Protein AF-A0A525DAR2-F1 (afdb_monomer_lite)

Secondary structure (DSSP, 8-state):
----TT--GGGGHHHHHHHTT-SSHHHHHHHHHHHHHHHHHHHHH-HHHHHHHHHHHHHHTSGGGSS--TTHHHHHHHHHHT-HHHHHHHHHHHHHTT-TTTT----HHHHHHHHHHHHHHHHH--SSHHHHHHHHGGGGG-SSHHHHHHHHHHHHHHTTS-TTS------HHHHT---EEEEE-SSSEEEEEHHHHTS-HHHHTTTT-----

pLDDT: mean 86.05, std 15.31, range [30.2, 98.12]

Structure (mmCIF, N/CA/C/O backbone):
data_AF-A0A525DAR2-F1
#
_entry.id   AF-A0A525DAR2-F1
#
loop_
_atom_site.group_PDB
_atom_site.id
_atom_site.type_symbol
_atom_site.label_atom_id
_atom_site.label_alt_id
_atom_site.label_comp_id
_atom_site.label_asym_id
_atom_site.label_entity_id
_atom_site.label_seq_id
_atom_site.pdbx_PDB_ins_code
_atom_site.Cartn_x
_atom_site.Cartn_y
_atom_site.Cartn_z
_atom_site.occupancy
_atom_site.B_iso_or_equiv
_atom_site.auth_seq_id
_atom_site.auth_comp_id
_atom_site.auth_asym_id
_atom_site.auth_atom_id
_atom_site.pdbx_PDB_model_num
ATOM 1 N N . MET A 1 1 ? -13.462 -22.470 17.936 1.00 33.78 1 MET A N 1
ATOM 2 C CA . MET A 1 1 ? -13.660 -21.067 17.512 1.00 33.78 1 MET A CA 1
ATOM 3 C C . MET A 1 1 ? -13.559 -20.186 18.747 1.00 33.78 1 MET A C 1
ATOM 5 O O . MET A 1 1 ? -14.460 -20.224 19.573 1.00 33.78 1 MET A O 1
ATOM 9 N N . GLY A 1 2 ? -12.428 -19.502 18.944 1.00 39.06 2 GLY A N 1
ATOM 10 C CA . GLY A 1 2 ? -12.236 -18.595 20.079 1.00 39.06 2 GLY A CA 1
ATOM 11 C C . GLY A 1 2 ? -12.972 -17.285 19.818 1.00 39.06 2 GLY A C 1
ATOM 12 O O . GLY A 1 2 ? -12.643 -16.578 18.872 1.00 39.06 2 GLY A O 1
ATOM 13 N N . SER A 1 3 ? -14.002 -17.004 20.610 1.00 40.31 3 SER A N 1
ATOM 14 C CA . SER A 1 3 ? -14.768 -15.763 20.522 1.00 40.31 3 SER A CA 1
ATOM 15 C C . SER A 1 3 ? -13.911 -14.587 21.003 1.00 40.31 3 SER A C 1
ATOM 17 O O . SER A 1 3 ? -13.446 -14.596 22.139 1.00 40.31 3 SER A O 1
ATOM 19 N N . LEU A 1 4 ? -13.728 -13.570 20.155 1.00 51.56 4 LEU A N 1
ATOM 20 C CA . LEU A 1 4 ? -13.121 -12.270 20.495 1.00 51.56 4 LEU A CA 1
ATOM 21 C C . LEU A 1 4 ? -14.079 -11.360 21.298 1.00 51.56 4 LEU A C 1
ATOM 23 O O . LEU A 1 4 ? -13.829 -10.165 21.450 1.00 51.56 4 LEU A O 1
ATOM 27 N N . ALA A 1 5 ? -15.195 -11.896 21.802 1.00 44.88 5 ALA A N 1
ATOM 28 C CA . ALA A 1 5 ? -16.150 -11.143 22.602 1.00 44.88 5 ALA A CA 1
ATOM 29 C C . ALA A 1 5 ? -15.553 -10.814 23.981 1.00 44.88 5 ALA A C 1
ATOM 31 O O . ALA A 1 5 ? -15.524 -11.662 24.870 1.00 44.88 5 ALA A O 1
ATOM 32 N N . GLY A 1 6 ? -15.077 -9.576 24.150 1.00 50.12 6 GLY A N 1
ATOM 33 C CA . GLY A 1 6 ? -14.682 -9.024 25.453 1.00 50.12 6 GLY A CA 1
ATOM 34 C C . GLY A 1 6 ? -13.380 -8.221 25.480 1.00 50.12 6 GLY A C 1
ATOM 35 O O . GLY A 1 6 ? -13.053 -7.658 26.519 1.00 50.12 6 GLY A O 1
ATOM 36 N N . ILE A 1 7 ? -12.637 -8.144 24.373 1.00 55.12 7 ILE A N 1
ATOM 37 C CA . ILE A 1 7 ? -11.409 -7.343 24.302 1.00 55.12 7 ILE A CA 1
ATOM 38 C C . ILE A 1 7 ? -11.753 -5.951 23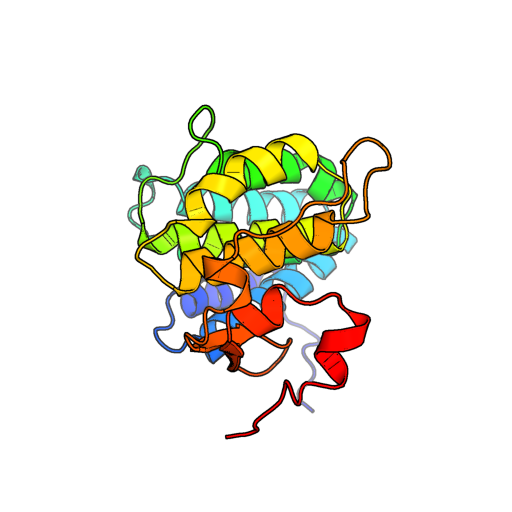.759 1.00 55.12 7 ILE A C 1
ATOM 40 O O . ILE A 1 7 ? -12.297 -5.843 22.662 1.00 55.12 7 ILE A O 1
ATOM 44 N N . GLU A 1 8 ? -11.427 -4.890 24.508 1.00 65.12 8 GLU A N 1
ATOM 45 C CA . GLU A 1 8 ? -11.533 -3.505 24.023 1.00 65.12 8 GLU A CA 1
ATOM 46 C C . GLU A 1 8 ? -10.746 -3.378 22.710 1.00 65.12 8 GLU A C 1
ATOM 48 O O . GLU A 1 8 ? -9.525 -3.583 22.734 1.00 65.12 8 GLU A O 1
ATOM 53 N N . PRO A 1 9 ? -11.381 -3.021 21.579 1.00 62.16 9 PRO A N 1
ATOM 54 C CA . PRO A 1 9 ? -10.725 -2.987 20.273 1.00 62.16 9 PRO A CA 1
ATOM 55 C C . PRO A 1 9 ? -9.410 -2.195 20.273 1.00 62.16 9 PRO A C 1
ATOM 57 O O . PRO A 1 9 ? -8.412 -2.616 19.693 1.00 62.16 9 PRO A O 1
ATOM 60 N N . THR A 1 10 ? -9.335 -1.091 21.022 1.00 65.38 10 THR A N 1
ATOM 61 C CA . THR A 1 10 ? -8.103 -0.291 21.103 1.00 65.38 10 THR A CA 1
ATOM 62 C C . THR A 1 10 ? -6.932 -1.004 21.773 1.00 65.38 10 THR A C 1
ATOM 64 O O . THR A 1 10 ? -5.785 -0.680 21.468 1.00 65.38 10 THR A O 1
ATOM 67 N N . SER A 1 11 ? -7.180 -1.985 22.645 1.00 71.56 11 SER A N 1
ATOM 68 C CA . SER A 1 11 ? -6.117 -2.742 23.324 1.00 71.56 11 SER A CA 1
ATOM 69 C C . SER A 1 11 ? -5.341 -3.670 22.381 1.00 71.56 11 SER A C 1
ATOM 71 O O . SER A 1 11 ? -4.188 -3.997 22.657 1.00 71.56 11 SER A O 1
ATOM 73 N N . LEU A 1 12 ? -5.922 -4.020 21.227 1.00 75.06 12 LEU A N 1
ATOM 74 C CA . LEU A 1 12 ? -5.283 -4.854 20.204 1.00 75.06 12 LEU A CA 1
ATOM 75 C C . LEU A 1 12 ? -4.413 -4.054 19.224 1.00 75.06 12 LEU A C 1
ATOM 77 O O . LEU A 1 12 ? -3.603 -4.641 18.509 1.00 75.06 12 LEU A O 1
ATOM 81 N N . THR A 1 13 ? -4.509 -2.719 19.226 1.00 76.62 13 THR A N 1
ATOM 82 C CA . THR A 1 13 ? -3.712 -1.872 18.321 1.00 76.62 13 THR A CA 1
ATOM 83 C C . THR A 1 13 ? -2.212 -2.002 18.591 1.00 76.62 13 THR A C 1
ATOM 85 O O . THR A 1 13 ? -1.431 -2.129 17.657 1.00 76.62 13 THR A O 1
ATOM 88 N N . GLY A 1 14 ? -1.796 -2.022 19.863 1.00 78.44 14 GLY A N 1
ATOM 89 C CA . GLY A 1 14 ? -0.389 -2.161 20.257 1.00 78.44 14 GLY A CA 1
ATOM 90 C C . GLY A 1 14 ? 0.254 -3.458 19.745 1.00 78.44 14 GLY A C 1
ATOM 91 O O . GLY A 1 14 ? 1.269 -3.377 19.054 1.00 78.44 14 GLY A O 1
ATOM 92 N N . PRO A 1 15 ? -0.337 -4.634 20.028 1.00 82.00 15 PRO A N 1
ATOM 93 C CA . PRO A 1 15 ? 0.123 -5.904 19.472 1.00 82.00 15 PRO A CA 1
ATOM 94 C C . PRO A 1 15 ? 0.138 -5.946 17.939 1.00 82.00 15 PRO A C 1
ATOM 96 O O . PRO A 1 15 ? 1.086 -6.453 17.359 1.00 82.00 15 PRO A O 1
ATOM 99 N N . LEU A 1 16 ? -0.862 -5.389 17.251 1.00 79.12 16 LEU A N 1
ATOM 100 C CA . LEU A 1 16 ? -0.848 -5.378 15.782 1.00 79.12 16 LEU A CA 1
ATOM 101 C C . LEU A 1 16 ? 0.274 -4.497 15.218 1.00 79.12 16 LEU A C 1
ATOM 103 O O . LEU A 1 16 ? 0.939 -4.900 14.267 1.00 79.12 16 LEU A O 1
ATOM 107 N N . PHE A 1 17 ? 0.558 -3.352 15.847 1.00 82.50 17 PHE A N 1
ATOM 108 C CA . PHE A 1 17 ? 1.703 -2.520 15.471 1.00 82.50 17 PHE A CA 1
ATOM 109 C C . PHE A 1 17 ? 3.048 -3.240 15.629 1.00 82.50 17 PHE A C 1
ATOM 111 O O . PHE A 1 17 ? 3.969 -2.924 14.884 1.00 82.50 17 PHE A O 1
ATOM 118 N N . SER A 1 18 ? 3.204 -4.195 16.554 1.00 81.81 18 SER A N 1
ATOM 119 C CA . SER A 1 18 ? 4.475 -4.928 16.661 1.00 81.81 18 SER A CA 1
ATOM 120 C C . SER A 1 18 ? 4.679 -5.897 15.492 1.00 81.81 18 SER A C 1
ATOM 122 O O . SER A 1 18 ? 5.803 -6.039 15.010 1.00 81.81 18 SER A O 1
ATOM 124 N N . TYR A 1 19 ? 3.605 -6.498 14.972 1.00 85.12 19 TYR A N 1
ATOM 125 C CA . TYR A 1 19 ? 3.668 -7.403 13.817 1.00 85.12 19 TYR A CA 1
ATOM 126 C C . TYR A 1 19 ? 3.938 -6.700 12.487 1.00 85.12 19 TYR A C 1
ATOM 128 O O . TYR A 1 19 ? 4.398 -7.347 11.545 1.00 85.12 19 TYR A O 1
ATOM 136 N N . PHE A 1 20 ? 3.766 -5.379 12.418 1.00 84.88 20 PHE A N 1
ATOM 137 C CA . PHE A 1 20 ? 4.188 -4.601 11.253 1.00 84.88 20 PHE A CA 1
ATOM 138 C C . PHE A 1 20 ? 5.698 -4.702 11.003 1.00 84.88 20 PHE A C 1
ATOM 140 O O . PHE A 1 20 ? 6.146 -4.571 9.866 1.00 84.88 20 PHE A O 1
ATOM 147 N N . TYR A 1 21 ? 6.471 -4.984 12.055 1.00 81.94 21 TYR A N 1
ATOM 148 C CA . TYR A 1 21 ? 7.918 -5.155 11.987 1.00 81.94 21 TYR A CA 1
ATOM 149 C C . TYR A 1 21 ? 8.357 -6.615 11.797 1.00 81.94 21 TYR A C 1
ATOM 151 O O . TYR A 1 21 ? 9.542 -6.927 11.917 1.00 81.94 21 TYR A O 1
ATOM 159 N N . SER A 1 22 ? 7.415 -7.521 11.513 1.00 82.50 22 SER A N 1
ATOM 160 C CA . SER A 1 22 ? 7.721 -8.909 11.169 1.00 82.50 22 SER A CA 1
ATOM 161 C C . SER A 1 22 ? 8.562 -8.981 9.892 1.00 82.50 22 SER A C 1
ATOM 163 O O . SER A 1 22 ? 8.218 -8.369 8.883 1.00 82.50 22 SER A O 1
ATOM 165 N N . LEU A 1 23 ? 9.630 -9.785 9.926 1.00 81.62 23 LEU A N 1
ATOM 166 C CA . LEU A 1 23 ? 10.430 -10.125 8.741 1.00 81.62 23 LEU A CA 1
ATOM 167 C C . LEU A 1 23 ? 9.713 -11.120 7.816 1.00 81.62 23 LEU A C 1
ATOM 169 O O . LEU A 1 23 ? 10.077 -11.243 6.651 1.00 81.62 23 LEU A O 1
ATOM 173 N N . ASP A 1 24 ? 8.709 -11.835 8.332 1.00 88.69 24 ASP A N 1
ATOM 174 C CA . ASP A 1 24 ? 7.809 -12.638 7.511 1.00 88.69 24 ASP A CA 1
ATOM 175 C C . ASP A 1 24 ? 6.721 -11.742 6.912 1.00 88.69 24 ASP A C 1
ATOM 177 O O . ASP A 1 24 ? 5.861 -11.218 7.635 1.00 88.69 24 ASP A O 1
ATOM 181 N N . ASP A 1 25 ? 6.764 -11.591 5.588 1.00 87.00 25 ASP A N 1
ATOM 182 C CA . ASP A 1 25 ? 5.841 -10.758 4.821 1.00 87.00 25 ASP A CA 1
ATOM 183 C C . ASP A 1 25 ? 4.387 -11.221 4.971 1.00 87.00 25 ASP A C 1
ATOM 185 O O . ASP A 1 25 ? 3.492 -10.387 5.083 1.00 87.00 25 ASP A O 1
ATOM 189 N N . THR A 1 26 ? 4.126 -12.529 5.054 1.00 90.62 26 THR A N 1
ATOM 190 C CA . THR A 1 26 ? 2.752 -13.039 5.215 1.00 90.62 26 THR A CA 1
ATOM 191 C C . THR A 1 26 ? 2.151 -12.584 6.544 1.00 90.62 26 THR A C 1
ATOM 193 O O . THR A 1 26 ? 1.034 -12.067 6.584 1.00 90.62 26 THR A O 1
ATOM 196 N N . THR A 1 27 ? 2.894 -12.728 7.642 1.00 91.00 27 THR A N 1
ATOM 197 C CA . THR A 1 27 ? 2.492 -12.261 8.976 1.00 91.00 27 THR A CA 1
ATOM 198 C C . THR A 1 27 ? 2.296 -10.750 8.992 1.00 91.00 27 THR A C 1
ATOM 200 O O . THR A 1 27 ? 1.287 -10.265 9.513 1.00 91.00 27 THR A O 1
ATOM 203 N N . ARG A 1 28 ? 3.214 -10.003 8.370 1.00 91.81 28 ARG A N 1
ATOM 204 C CA . ARG A 1 28 ? 3.127 -8.545 8.255 1.00 91.81 28 ARG A CA 1
ATOM 205 C C . ARG A 1 28 ? 1.847 -8.120 7.531 1.00 91.81 28 ARG A C 1
ATOM 207 O O . ARG A 1 28 ? 1.064 -7.358 8.092 1.00 91.81 28 ARG A O 1
ATOM 214 N N . PHE A 1 29 ? 1.565 -8.670 6.352 1.00 92.88 29 PHE A N 1
ATOM 215 C CA . PHE A 1 29 ? 0.362 -8.331 5.582 1.00 92.88 29 PHE A CA 1
ATOM 216 C C . PHE A 1 29 ? -0.940 -8.783 6.252 1.00 92.88 29 PHE A C 1
ATOM 218 O O . PHE A 1 29 ? -1.922 -8.042 6.257 1.00 92.88 29 PHE A O 1
ATOM 225 N N . ARG A 1 30 ? -0.952 -9.942 6.918 1.00 93.94 30 ARG A N 1
ATOM 226 C CA . ARG A 1 30 ? -2.106 -10.347 7.737 1.00 93.94 30 ARG A CA 1
ATOM 227 C C . ARG A 1 30 ? -2.356 -9.380 8.890 1.00 93.94 30 ARG A C 1
ATOM 229 O O . ARG A 1 30 ? -3.507 -9.069 9.177 1.00 93.94 30 ARG A O 1
ATOM 236 N N . SER A 1 31 ? -1.302 -8.878 9.536 1.00 92.62 31 SER A N 1
ATOM 237 C CA . SER A 1 31 ? -1.450 -7.879 10.602 1.00 92.62 31 SER A CA 1
ATOM 238 C C . SER A 1 31 ? -1.944 -6.528 10.079 1.00 92.62 31 SER A C 1
ATOM 240 O O . SER A 1 31 ? -2.745 -5.880 10.747 1.00 92.62 31 SER A O 1
ATOM 242 N N . VAL A 1 32 ? -1.535 -6.141 8.867 1.00 93.38 32 VAL A N 1
ATOM 243 C CA . VAL A 1 32 ? -2.048 -4.974 8.136 1.00 93.38 32 VAL A CA 1
ATOM 244 C C . VAL A 1 32 ? -3.558 -5.094 7.905 1.00 93.38 32 VAL A C 1
ATOM 246 O O . VAL A 1 32 ? -4.303 -4.203 8.314 1.00 93.38 32 VAL A O 1
ATOM 249 N N . VAL A 1 33 ? -4.030 -6.216 7.349 1.00 92.94 33 VAL A N 1
ATOM 250 C CA . VAL A 1 33 ? -5.470 -6.447 7.123 1.00 92.94 33 VAL A CA 1
ATOM 251 C C . VAL A 1 33 ? -6.240 -6.515 8.443 1.00 92.94 33 VAL A C 1
ATOM 253 O O . VAL A 1 33 ? -7.304 -5.915 8.575 1.00 92.94 33 VAL A O 1
ATOM 256 N N . ALA A 1 34 ? -5.688 -7.180 9.462 1.00 93.50 34 ALA A N 1
ATOM 257 C CA . ALA A 1 34 ? -6.302 -7.226 10.787 1.00 93.50 34 ALA A CA 1
ATOM 258 C C . ALA A 1 34 ? -6.399 -5.834 11.439 1.00 93.50 34 ALA A C 1
ATOM 260 O O . ALA A 1 34 ? -7.392 -5.535 12.101 1.00 93.50 34 ALA A O 1
ATOM 261 N N . MET A 1 35 ? -5.398 -4.966 11.244 1.00 93.25 35 MET A N 1
ATOM 262 C CA . MET A 1 35 ? -5.444 -3.575 11.703 1.00 93.25 35 MET A CA 1
ATOM 263 C C . MET A 1 35 ? -6.540 -2.785 10.984 1.00 93.25 35 MET A C 1
ATOM 265 O O . MET A 1 35 ? -7.201 -1.960 11.618 1.00 93.25 35 MET A O 1
ATOM 269 N N . ALA A 1 36 ? -6.753 -3.040 9.692 1.00 91.62 36 ALA A N 1
ATOM 270 C CA . ALA A 1 36 ? -7.815 -2.399 8.930 1.00 91.62 36 ALA A CA 1
ATOM 271 C C . ALA A 1 36 ? -9.209 -2.797 9.431 1.00 91.62 36 ALA A C 1
ATOM 273 O O . ALA A 1 36 ? -9.980 -1.913 9.805 1.00 91.62 36 ALA A O 1
ATOM 274 N N . ASP A 1 37 ? -9.481 -4.101 9.572 1.00 91.81 37 ASP A N 1
ATOM 275 C CA . ASP A 1 37 ? -10.745 -4.606 10.137 1.00 91.81 37 ASP A CA 1
ATOM 276 C C . ASP A 1 37 ? -10.988 -4.058 11.553 1.00 91.81 37 ASP A C 1
ATOM 278 O O . ASP A 1 37 ? -12.076 -3.583 11.884 1.00 91.81 37 ASP A O 1
ATOM 282 N N . LEU A 1 38 ? -9.947 -4.042 12.392 1.00 92.81 38 LEU A N 1
ATOM 283 C CA . LEU A 1 38 ? -10.034 -3.477 13.735 1.00 92.81 38 LEU A CA 1
ATOM 284 C C . LEU A 1 38 ? -10.374 -1.982 13.709 1.00 92.81 38 LEU A C 1
ATOM 286 O O . LEU A 1 38 ? -11.213 -1.521 14.485 1.00 92.81 38 LEU A O 1
ATOM 290 N N . THR A 1 39 ? -9.722 -1.219 12.834 1.00 92.56 39 THR A N 1
ATOM 291 C CA . THR A 1 39 ? -9.930 0.229 12.727 1.00 92.56 39 THR A CA 1
ATOM 292 C C . THR A 1 39 ? -11.319 0.552 12.183 1.00 92.56 39 THR A C 1
ATOM 294 O O . THR A 1 39 ? -11.939 1.488 12.684 1.00 92.56 39 THR A O 1
ATOM 297 N N . ALA A 1 40 ? -11.846 -0.242 11.247 1.00 89.31 40 ALA A N 1
ATOM 298 C CA . ALA A 1 40 ? -13.220 -0.117 10.762 1.00 89.31 40 ALA A CA 1
ATOM 299 C C . ALA A 1 40 ? -14.234 -0.301 11.905 1.00 89.31 40 ALA A C 1
ATOM 301 O O . ALA A 1 40 ? -15.058 0.578 12.152 1.00 89.31 40 ALA A O 1
ATOM 302 N N . ARG A 1 41 ? -14.084 -1.361 12.713 1.00 90.56 41 ARG A N 1
ATOM 303 C CA . ARG A 1 41 ? -14.930 -1.587 13.904 1.00 90.56 41 ARG A CA 1
ATOM 304 C C . ARG A 1 41 ? -14.826 -0.460 14.933 1.00 90.56 41 ARG A C 1
ATOM 306 O O . ARG A 1 41 ? -15.795 -0.156 15.626 1.00 90.56 41 ARG A O 1
ATOM 313 N N . ILE A 1 42 ? -13.644 0.145 15.076 1.00 92.38 42 ILE A N 1
ATOM 314 C CA . ILE A 1 42 ? -13.448 1.319 15.938 1.00 92.38 42 ILE A CA 1
ATOM 315 C C . ILE A 1 42 ? -14.153 2.541 15.344 1.00 92.38 42 ILE A C 1
ATOM 317 O O . ILE A 1 42 ? -14.759 3.297 16.100 1.00 92.38 42 ILE A O 1
ATOM 321 N N . ALA A 1 43 ? -14.102 2.733 14.025 1.00 92.44 43 ALA A N 1
ATOM 322 C CA . ALA A 1 43 ? -14.746 3.850 13.343 1.00 92.44 43 ALA A CA 1
ATOM 323 C C . ALA A 1 43 ? -16.274 3.819 13.500 1.00 92.44 43 ALA A C 1
ATOM 325 O O . ALA A 1 43 ? -16.858 4.874 13.754 1.00 92.44 43 ALA A O 1
ATOM 326 N N . ASP A 1 44 ? -16.889 2.630 13.467 1.00 90.19 44 ASP A N 1
ATOM 327 C CA . ASP A 1 44 ? -18.329 2.435 13.714 1.00 90.19 44 ASP A CA 1
ATOM 328 C C . ASP A 1 44 ? -18.766 2.931 15.100 1.00 90.19 44 ASP A C 1
ATOM 330 O O . ASP A 1 44 ? -19.900 3.369 15.295 1.00 90.19 44 ASP A O 1
ATOM 334 N N . GLN A 1 45 ? -17.860 2.877 16.080 1.00 91.06 45 GLN A N 1
ATOM 335 C CA . GLN A 1 45 ? -18.113 3.333 17.449 1.00 91.06 45 GLN A CA 1
ATOM 336 C C . GLN A 1 45 ? -17.681 4.788 17.662 1.00 91.06 45 GLN A C 1
ATOM 338 O O . GLN A 1 45 ? -18.302 5.531 18.423 1.00 91.06 45 GLN A O 1
ATOM 343 N N . SER A 1 46 ? -16.567 5.191 17.050 1.00 93.38 46 SER A N 1
ATOM 344 C CA . SER A 1 46 ? -15.973 6.514 17.184 1.00 93.38 46 SER A CA 1
ATOM 345 C C . SER A 1 46 ? -14.987 6.781 16.051 1.00 93.38 46 SER A C 1
ATOM 347 O O . SER A 1 46 ? -13.819 6.380 16.095 1.00 93.38 46 SER A O 1
ATOM 349 N N . LEU A 1 47 ? -15.440 7.562 15.072 1.00 94.44 47 LEU A N 1
ATOM 350 C CA . LEU A 1 47 ? -14.598 8.016 13.971 1.00 94.44 47 LEU A CA 1
ATOM 351 C C . LEU A 1 47 ? -13.317 8.703 14.474 1.00 94.44 47 LEU A C 1
ATOM 353 O O . LEU A 1 47 ? -12.236 8.427 13.966 1.00 94.44 47 LEU A O 1
ATOM 357 N N . GLU A 1 48 ? -13.394 9.537 15.514 1.00 95.69 48 GLU A N 1
ATOM 358 C CA . GLU A 1 48 ? -12.207 10.214 16.057 1.00 95.69 48 GLU A CA 1
ATOM 359 C C . GLU A 1 48 ? -11.172 9.243 16.646 1.00 95.69 48 GLU A C 1
ATOM 361 O O . GLU A 1 48 ? -9.971 9.464 16.471 1.00 95.69 48 GLU A O 1
ATOM 366 N N . ARG A 1 49 ? -11.593 8.126 17.264 1.00 93.38 49 ARG A N 1
ATOM 367 C CA . ARG A 1 49 ? -10.654 7.073 17.705 1.00 93.38 49 ARG A CA 1
ATOM 368 C C . ARG A 1 49 ? -9.959 6.415 16.512 1.00 93.38 49 ARG A C 1
ATOM 370 O O . ARG A 1 49 ? -8.755 6.177 16.585 1.00 93.38 49 ARG A O 1
ATOM 377 N N . ALA A 1 50 ? -10.669 6.182 15.409 1.00 95.00 50 ALA A N 1
ATOM 378 C CA . ALA A 1 50 ? -10.060 5.666 14.183 1.00 95.00 50 ALA A CA 1
ATOM 379 C C . ALA A 1 50 ? -9.061 6.669 13.575 1.00 95.00 50 ALA A C 1
ATOM 381 O O . ALA A 1 50 ? -7.943 6.297 13.215 1.00 95.00 50 ALA A O 1
ATOM 382 N N . LYS A 1 51 ? -9.391 7.969 13.562 1.00 96.31 51 LYS A N 1
ATOM 383 C CA . LYS A 1 51 ? -8.465 9.021 13.107 1.00 96.31 51 LYS A CA 1
ATOM 384 C C . LYS A 1 51 ? -7.194 9.095 13.955 1.00 96.31 51 LYS A C 1
ATOM 386 O O . LYS A 1 51 ? -6.129 9.386 13.421 1.00 96.31 51 LYS A O 1
ATOM 391 N N . ILE A 1 52 ? -7.264 8.825 15.262 1.00 95.31 52 ILE A N 1
ATOM 392 C CA . ILE A 1 52 ? -6.068 8.745 16.122 1.00 95.31 52 ILE A CA 1
ATOM 393 C C . ILE A 1 52 ? -5.130 7.617 15.664 1.00 95.31 52 ILE A C 1
ATOM 395 O O . ILE A 1 52 ? -3.915 7.811 15.664 1.00 95.31 52 ILE A O 1
ATOM 399 N N . ILE A 1 53 ? -5.665 6.471 15.230 1.00 94.12 53 ILE A N 1
ATOM 400 C CA . ILE A 1 53 ? -4.857 5.353 14.715 1.00 94.12 53 ILE A CA 1
ATOM 401 C C . ILE A 1 53 ? -4.136 5.760 13.424 1.00 94.12 53 ILE A C 1
ATOM 403 O O . ILE A 1 53 ? -2.924 5.568 13.326 1.00 94.12 53 ILE A O 1
ATOM 407 N N . LEU A 1 54 ? -4.837 6.399 12.482 1.00 95.81 54 LEU A N 1
ATOM 408 C CA . LEU A 1 54 ? -4.226 6.915 11.249 1.00 95.81 54 LEU A CA 1
ATOM 409 C C . LEU A 1 54 ? -3.156 7.978 11.537 1.00 95.81 54 LEU A C 1
ATOM 411 O O . LEU A 1 54 ? -2.053 7.901 11.004 1.00 95.81 54 LEU A O 1
ATOM 415 N N . ARG A 1 55 ? -3.421 8.924 12.448 1.00 95.44 55 ARG A N 1
ATOM 416 C CA . ARG A 1 55 ? -2.418 9.921 12.874 1.00 95.44 55 ARG A CA 1
ATOM 417 C C . ARG A 1 55 ? -1.191 9.267 13.515 1.00 95.44 55 ARG A C 1
ATOM 419 O O . ARG A 1 55 ? -0.078 9.742 13.320 1.00 95.44 55 ARG A O 1
ATOM 426 N N . ARG A 1 56 ? -1.368 8.160 14.242 1.00 92.50 56 ARG A N 1
ATOM 427 C CA . ARG A 1 56 ? -0.253 7.376 14.789 1.00 92.50 56 ARG A CA 1
ATOM 428 C C . ARG A 1 56 ? 0.564 6.693 13.688 1.00 92.50 56 ARG A C 1
ATOM 430 O O . ARG A 1 56 ? 1.784 6.683 13.783 1.00 92.50 56 ARG A O 1
ATOM 437 N N . MET A 1 57 ? -0.080 6.162 12.648 1.00 93.94 57 MET A N 1
ATOM 438 C CA . MET A 1 57 ? 0.616 5.616 11.473 1.00 93.94 57 MET A CA 1
ATOM 439 C C . MET A 1 57 ? 1.429 6.697 10.755 1.00 93.94 57 MET A C 1
ATOM 441 O O . MET A 1 57 ? 2.593 6.470 10.452 1.00 93.94 57 MET A O 1
ATOM 445 N N . MET A 1 58 ? 0.859 7.891 10.573 1.00 93.31 58 MET A N 1
ATOM 446 C CA . MET A 1 58 ? 1.580 9.038 10.011 1.00 93.31 58 MET A CA 1
ATOM 447 C C . MET A 1 58 ? 2.790 9.428 10.864 1.00 93.31 58 MET A C 1
ATOM 449 O O . MET A 1 58 ? 3.853 9.709 10.325 1.00 93.31 58 MET A O 1
ATOM 453 N N . TRP A 1 59 ? 2.649 9.416 12.193 1.00 89.50 59 TRP A N 1
ATOM 454 C CA . TRP A 1 59 ? 3.771 9.688 13.088 1.00 89.50 59 TRP A CA 1
ATOM 455 C C . TRP A 1 59 ? 4.882 8.643 12.947 1.00 89.50 59 TRP A C 1
ATOM 457 O O . TRP A 1 59 ? 6.042 9.019 12.886 1.00 89.50 59 TRP A O 1
ATOM 467 N N . ASN A 1 60 ? 4.549 7.355 12.817 1.00 86.62 60 ASN A N 1
ATOM 468 C CA . ASN A 1 60 ? 5.545 6.295 12.598 1.00 86.62 60 ASN A CA 1
ATOM 469 C C . ASN A 1 60 ? 6.315 6.436 11.273 1.00 86.62 60 ASN A C 1
ATOM 471 O O . ASN A 1 60 ? 7.379 5.844 11.136 1.00 86.62 60 ASN A O 1
ATOM 475 N N . LEU A 1 61 ? 5.757 7.152 10.292 1.00 86.94 61 LEU A N 1
ATOM 476 C CA . LEU A 1 61 ? 6.403 7.443 9.008 1.00 86.94 61 LEU A CA 1
ATOM 477 C C . LEU A 1 61 ? 7.294 8.691 9.069 1.00 86.94 61 LEU A C 1
ATOM 479 O O . LEU A 1 61 ? 7.999 8.974 8.107 1.00 86.94 61 LEU A O 1
ATOM 483 N N . ASN A 1 62 ? 7.246 9.444 10.170 1.00 83.06 62 ASN A N 1
ATOM 484 C CA . ASN A 1 62 ? 8.119 10.585 10.395 1.00 83.06 62 ASN A CA 1
ATOM 485 C C . ASN A 1 62 ? 9.480 10.104 10.925 1.00 83.06 62 ASN A C 1
ATOM 487 O O . ASN A 1 62 ? 9.535 9.279 11.845 1.00 83.06 62 ASN A O 1
ATOM 491 N N . ASP A 1 63 ? 10.562 10.678 10.402 1.00 72.44 63 ASP A N 1
ATOM 492 C CA . ASP A 1 63 ? 11.943 10.375 10.796 1.00 72.44 63 ASP A CA 1
ATOM 493 C C . ASP A 1 63 ? 12.185 10.609 12.301 1.00 72.44 63 ASP A C 1
ATOM 495 O O . ASP A 1 63 ? 12.982 9.917 12.936 1.00 72.44 63 ASP A O 1
ATOM 499 N N . GLU A 1 64 ? 11.441 11.539 12.911 1.00 73.25 64 GLU A N 1
ATOM 500 C CA . GLU A 1 64 ? 11.510 11.855 14.346 1.00 73.25 64 GLU A CA 1
ATOM 501 C C . GLU A 1 64 ? 10.985 10.736 15.260 1.00 73.25 64 GLU A C 1
ATOM 503 O O . GLU A 1 64 ? 11.258 10.730 16.462 1.00 73.25 64 GLU A O 1
ATOM 508 N N . SER A 1 65 ? 10.222 9.779 14.724 1.00 71.12 65 SER A N 1
ATOM 509 C CA . SER A 1 65 ? 9.601 8.721 15.529 1.00 71.12 65 SER A CA 1
ATOM 510 C C . SER A 1 65 ? 10.593 7.671 16.036 1.00 71.12 65 SER A C 1
ATOM 512 O O . SER A 1 65 ? 10.263 6.905 16.945 1.00 71.12 65 SER A O 1
ATOM 514 N N . GLY A 1 66 ? 11.798 7.619 15.455 1.00 63.16 66 GLY A N 1
ATOM 515 C CA . GLY A 1 66 ? 12.819 6.613 15.755 1.00 63.16 66 GLY A CA 1
ATOM 516 C C . GLY A 1 66 ? 12.467 5.195 15.281 1.00 63.16 66 GLY A C 1
ATOM 517 O O . GLY A 1 66 ? 13.237 4.266 15.528 1.00 63.16 66 GLY A O 1
ATOM 518 N N . GLY A 1 67 ? 11.321 5.012 14.615 1.00 68.44 67 GLY A N 1
ATOM 519 C CA . GLY A 1 67 ? 10.903 3.766 13.977 1.00 68.44 67 GLY A CA 1
ATOM 520 C C . GLY A 1 67 ? 11.015 3.853 12.456 1.00 68.44 67 GLY A C 1
ATOM 521 O O . GLY A 1 67 ? 10.967 4.932 11.885 1.00 68.44 67 GLY A O 1
ATOM 522 N N . ILE A 1 68 ? 11.145 2.702 11.788 1.00 74.25 68 ILE A N 1
ATOM 523 C CA . ILE A 1 68 ? 11.198 2.661 10.316 1.00 74.25 68 ILE A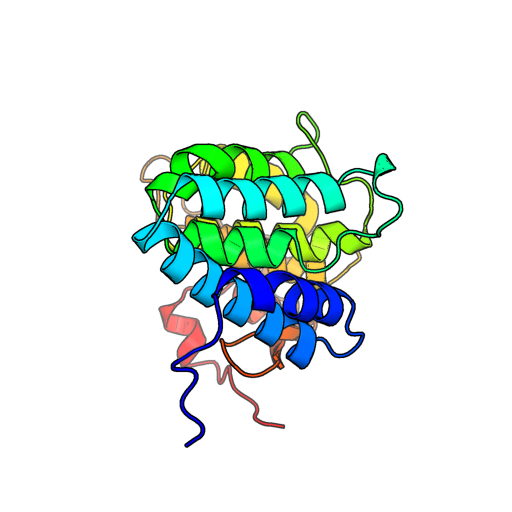 CA 1
ATOM 524 C C . ILE A 1 68 ? 9.799 2.895 9.716 1.00 74.25 68 ILE A C 1
ATOM 526 O O . ILE A 1 68 ? 9.691 3.305 8.575 1.00 74.25 68 ILE A O 1
ATOM 530 N N . GLY A 1 69 ? 8.716 2.635 10.458 1.00 81.94 69 GLY A N 1
ATOM 531 C CA . GLY A 1 69 ? 7.348 2.859 9.972 1.00 81.94 69 GLY A CA 1
ATOM 532 C C . GLY A 1 69 ? 6.791 1.765 9.054 1.00 81.94 69 GLY A C 1
ATOM 533 O O . GLY A 1 69 ? 5.755 1.974 8.420 1.00 81.94 69 GLY A O 1
ATOM 534 N N . TRP A 1 70 ? 7.424 0.584 9.001 1.00 86.19 70 TRP A N 1
ATOM 535 C CA . TRP A 1 70 ? 6.943 -0.572 8.230 1.00 86.19 70 TRP A CA 1
ATOM 536 C C . TRP A 1 70 ? 5.464 -0.878 8.489 1.00 86.19 70 TRP A C 1
ATOM 538 O O . TRP A 1 70 ? 4.964 -0.656 9.588 1.00 86.19 70 TRP A O 1
ATOM 548 N N . GLY A 1 71 ? 4.750 -1.344 7.460 1.00 89.25 71 GLY A N 1
ATOM 549 C CA . GLY A 1 71 ? 3.333 -1.713 7.544 1.00 89.25 71 GLY A CA 1
ATOM 550 C C . GLY A 1 71 ? 2.359 -0.535 7.656 1.00 89.25 71 GLY A C 1
ATOM 551 O O . GLY A 1 71 ? 1.161 -0.725 7.459 1.00 89.25 71 GLY A O 1
ATOM 552 N N . SER A 1 72 ? 2.836 0.678 7.962 1.00 94.00 72 SER A N 1
ATOM 553 C CA . SER A 1 72 ? 1.965 1.832 8.209 1.00 94.00 72 SER A CA 1
ATOM 554 C C . SER A 1 72 ? 1.252 2.279 6.936 1.00 94.00 72 SER A C 1
ATOM 556 O O . SER A 1 72 ? 0.037 2.448 6.961 1.00 94.00 72 SER A O 1
ATOM 558 N N . CYS A 1 73 ? 1.961 2.418 5.810 1.00 96.00 73 CYS A N 1
ATOM 559 C CA . CYS A 1 73 ? 1.324 2.813 4.553 1.00 96.00 73 CYS A CA 1
ATOM 560 C C . CYS A 1 73 ? 0.398 1.724 3.997 1.00 96.00 73 CYS A C 1
ATOM 562 O O . CYS A 1 73 ? -0.666 2.050 3.474 1.00 96.00 73 CYS A O 1
ATOM 564 N N . GLU A 1 74 ? 0.768 0.447 4.130 1.00 96.19 74 GLU A N 1
ATOM 565 C CA . GLU A 1 74 ? -0.092 -0.662 3.719 1.00 96.19 74 GLU A CA 1
ATOM 566 C C . GLU A 1 74 ? -1.395 -0.675 4.529 1.00 96.19 74 GLU A C 1
ATOM 568 O O . GLU A 1 74 ? -2.477 -0.737 3.948 1.00 96.19 74 GLU A O 1
ATOM 573 N N . ALA A 1 75 ? -1.301 -0.532 5.856 1.00 96.12 75 ALA A N 1
ATOM 574 C CA . ALA A 1 75 ? -2.465 -0.458 6.738 1.00 96.12 75 ALA A CA 1
ATOM 575 C C . ALA A 1 75 ? -3.322 0.779 6.481 1.00 96.12 75 ALA A C 1
ATOM 577 O O . ALA A 1 75 ? -4.545 0.665 6.462 1.00 96.12 75 ALA A O 1
ATOM 578 N N . MET A 1 76 ? -2.709 1.941 6.232 1.00 97.50 76 MET A N 1
ATOM 579 C CA . MET A 1 76 ? -3.448 3.124 5.792 1.00 97.50 76 MET A CA 1
ATOM 580 C C . MET A 1 76 ? -4.231 2.823 4.511 1.00 97.50 76 MET A C 1
ATOM 582 O O . MET A 1 76 ? -5.422 3.102 4.466 1.00 97.50 76 MET A O 1
ATOM 586 N N . GLY A 1 77 ? -3.610 2.208 3.501 1.00 97.06 77 GLY A N 1
ATOM 587 C CA . GLY A 1 77 ? -4.298 1.836 2.262 1.00 97.06 77 GLY A CA 1
ATOM 588 C C . GLY A 1 77 ? -5.532 0.963 2.495 1.00 97.06 77 GLY A C 1
ATOM 589 O O . GLY A 1 77 ? -6.609 1.303 2.014 1.00 97.06 77 GLY A O 1
ATOM 590 N N . GLU A 1 78 ? -5.399 -0.113 3.276 1.00 96.56 78 GLU A N 1
ATOM 591 C CA . GLU A 1 78 ? -6.518 -1.015 3.600 1.00 96.56 78 GLU A CA 1
ATOM 592 C C . GLU A 1 78 ? -7.631 -0.304 4.396 1.00 96.56 78 GLU A C 1
ATOM 594 O O . GLU A 1 78 ? -8.804 -0.442 4.065 1.00 96.56 78 GLU A O 1
ATOM 599 N N . ILE A 1 79 ? -7.285 0.518 5.398 1.00 96.75 79 ILE A N 1
ATOM 600 C CA . ILE A 1 79 ? -8.272 1.283 6.188 1.00 96.75 79 ILE A CA 1
ATOM 601 C C . ILE A 1 79 ? -9.061 2.248 5.301 1.00 96.75 79 ILE A C 1
ATOM 603 O O . ILE A 1 79 ? -10.278 2.381 5.438 1.00 96.75 79 ILE A O 1
ATOM 607 N N . LEU A 1 80 ? -8.360 2.971 4.426 1.00 97.06 80 LEU A N 1
ATOM 608 C CA . LEU A 1 80 ? -8.964 4.005 3.592 1.00 97.06 80 LEU A CA 1
ATOM 609 C C . LEU A 1 80 ? -9.770 3.408 2.436 1.00 97.06 80 LEU A C 1
ATOM 611 O O . LEU A 1 80 ? -10.759 4.011 2.029 1.00 97.06 80 LEU A O 1
ATOM 615 N N . ARG A 1 81 ? -9.403 2.217 1.947 1.00 95.12 81 ARG A N 1
ATOM 616 C CA . ARG A 1 81 ? -10.189 1.477 0.950 1.00 95.12 81 ARG A CA 1
ATOM 617 C C . ARG A 1 81 ? -11.626 1.258 1.421 1.00 95.12 81 ARG A C 1
ATOM 619 O O . ARG A 1 81 ? -12.549 1.456 0.630 1.00 95.12 81 ARG A O 1
ATOM 626 N N . ASP A 1 82 ? -11.786 0.907 2.697 1.00 91.00 82 ASP A N 1
ATOM 627 C CA . ASP A 1 82 ? -13.048 0.440 3.278 1.00 91.00 82 ASP A CA 1
ATOM 628 C C . ASP A 1 82 ? -13.843 1.561 3.989 1.00 91.00 82 ASP A C 1
ATOM 630 O O . ASP A 1 82 ? -14.911 1.310 4.550 1.00 91.00 82 ASP A O 1
ATOM 634 N N . SER A 1 83 ? -13.360 2.814 3.976 1.00 94.19 83 SER A N 1
ATOM 635 C CA . SER A 1 83 ? -14.027 3.944 4.643 1.00 94.19 83 SER A CA 1
ATOM 636 C C . SER A 1 83 ? -13.931 5.258 3.864 1.00 94.19 83 SER A C 1
ATOM 638 O O . SER A 1 83 ? -12.966 6.010 4.000 1.00 94.19 83 SER A O 1
ATOM 640 N N . ASP A 1 84 ? -15.004 5.623 3.155 1.00 93.94 84 ASP A N 1
ATOM 641 C CA . ASP A 1 84 ? -15.097 6.879 2.387 1.00 93.94 84 ASP A CA 1
ATOM 642 C C . ASP A 1 84 ? -14.906 8.144 3.239 1.00 93.94 84 ASP A C 1
ATOM 644 O O . ASP A 1 84 ? -14.511 9.202 2.745 1.00 93.94 84 ASP A O 1
ATOM 648 N N . ILE A 1 85 ? -15.260 8.085 4.525 1.00 95.00 85 ILE A N 1
ATOM 649 C CA . ILE A 1 85 ? -15.109 9.226 5.436 1.00 95.00 85 ILE A CA 1
ATOM 650 C C . ILE A 1 85 ? -13.632 9.411 5.790 1.00 95.00 85 ILE A C 1
ATOM 652 O O . ILE A 1 85 ? -13.125 10.528 5.725 1.00 95.00 85 ILE A O 1
ATOM 656 N N . LEU A 1 86 ? -12.926 8.328 6.125 1.00 96.44 86 LEU A N 1
ATOM 657 C CA . LEU A 1 86 ? -11.494 8.399 6.408 1.00 96.44 86 LEU A CA 1
ATOM 658 C C . LEU A 1 86 ? -10.693 8.684 5.131 1.00 96.44 86 LEU A C 1
ATOM 660 O O . LEU A 1 86 ? -9.757 9.478 5.174 1.00 96.44 86 LEU A O 1
ATOM 664 N N . ALA A 1 87 ? -11.087 8.117 3.987 1.00 96.44 87 ALA A N 1
ATOM 665 C CA . ALA A 1 87 ? -10.468 8.379 2.689 1.00 96.44 87 ALA A CA 1
ATOM 666 C C . ALA A 1 87 ? -10.522 9.865 2.308 1.00 96.44 87 ALA A C 1
ATOM 668 O O . ALA A 1 87 ? -9.534 10.405 1.814 1.00 96.44 87 ALA A O 1
ATOM 669 N N . ARG A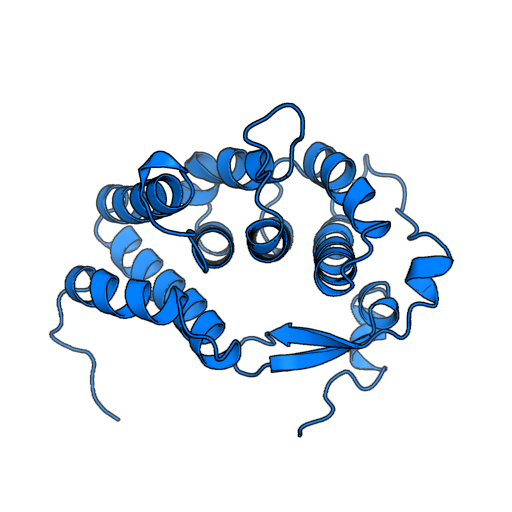 1 88 ? -11.632 10.555 2.604 1.00 95.31 88 ARG A N 1
ATOM 670 C CA . ARG A 1 88 ? -11.751 12.009 2.402 1.00 95.31 88 ARG A CA 1
ATOM 671 C C . ARG A 1 88 ? -10.745 12.817 3.217 1.00 95.31 88 ARG A C 1
ATOM 673 O O . ARG A 1 88 ? -10.210 13.796 2.706 1.00 95.31 88 ARG A O 1
ATOM 680 N N . ASP A 1 89 ? -10.476 12.398 4.449 1.00 95.12 89 ASP A N 1
ATOM 681 C CA . ASP A 1 89 ? -9.586 13.121 5.360 1.00 95.12 89 ASP A CA 1
ATOM 682 C C . ASP A 1 89 ? -8.100 12.770 5.145 1.00 95.12 89 ASP A C 1
ATOM 684 O O . ASP A 1 89 ? -7.234 13.627 5.319 1.00 95.12 89 ASP A O 1
ATOM 688 N N . PHE A 1 90 ? -7.787 11.521 4.778 1.00 97.25 90 PHE A N 1
ATOM 689 C CA . PHE A 1 90 ? -6.414 10.988 4.779 1.00 97.25 90 PHE A CA 1
ATOM 690 C C . PHE A 1 90 ? -5.925 10.461 3.423 1.00 97.25 90 PHE A C 1
ATOM 692 O O . PHE A 1 90 ? -4.733 10.192 3.274 1.00 97.25 90 PHE A O 1
ATOM 699 N N . GLY A 1 91 ? -6.793 10.325 2.419 1.00 96.62 91 GLY A N 1
ATOM 700 C CA . GLY A 1 91 ? -6.420 9.790 1.106 1.00 96.62 91 GLY A CA 1
ATOM 701 C C . GLY A 1 91 ? -5.370 10.644 0.398 1.00 96.62 91 GLY A C 1
ATOM 702 O O . GLY A 1 91 ? -4.368 10.120 -0.082 1.00 96.62 91 GLY A O 1
ATOM 703 N N . SER A 1 92 ? -5.535 11.969 0.411 1.00 95.69 92 SER A N 1
ATOM 704 C CA . SER A 1 92 ? -4.546 12.898 -0.157 1.00 95.69 92 SER A CA 1
ATOM 705 C C . SER A 1 92 ? -3.194 12.831 0.559 1.00 95.69 92 SER A C 1
ATOM 707 O O . SER A 1 92 ? -2.159 12.967 -0.089 1.00 95.69 92 SER A O 1
ATOM 709 N N . ILE A 1 93 ? -3.185 12.564 1.869 1.00 96.44 93 ILE A N 1
ATOM 710 C CA . ILE A 1 93 ? -1.955 12.377 2.649 1.00 96.44 93 ILE A CA 1
ATOM 711 C C . ILE A 1 93 ? -1.230 11.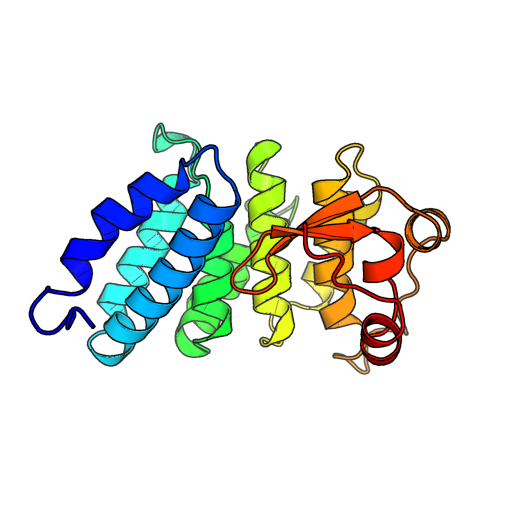115 2.176 1.00 96.44 93 ILE A C 1
ATOM 713 O O . ILE A 1 93 ? -0.043 11.188 1.865 1.00 96.44 93 ILE A O 1
ATOM 717 N N . LEU A 1 94 ? -1.934 9.985 2.049 1.00 97.31 94 LEU A N 1
ATOM 718 C CA . LEU A 1 94 ? -1.337 8.741 1.553 1.00 97.31 94 LEU A CA 1
ATOM 719 C C . LEU A 1 94 ? -0.766 8.910 0.135 1.00 97.31 94 LEU A C 1
ATOM 721 O O . LEU A 1 94 ? 0.345 8.461 -0.132 1.00 97.31 94 LEU A O 1
ATOM 725 N N . LEU A 1 95 ? -1.485 9.603 -0.755 1.00 96.69 95 LEU A N 1
ATOM 726 C CA . LEU A 1 95 ? -0.996 9.909 -2.104 1.00 96.69 95 LEU A CA 1
ATOM 727 C C . LEU A 1 95 ? 0.209 10.861 -2.095 1.00 96.69 95 LEU A C 1
ATOM 729 O O . LEU A 1 95 ? 1.088 10.740 -2.944 1.00 96.69 95 LEU A O 1
ATOM 733 N N . SER A 1 96 ? 0.294 11.782 -1.131 1.00 96.31 96 SER A N 1
ATOM 734 C CA . SER A 1 96 ? 1.422 12.719 -1.038 1.00 96.31 96 SER A CA 1
ATOM 735 C C . SER A 1 96 ? 2.758 12.035 -0.733 1.00 96.31 96 SER A C 1
ATOM 737 O O . SER A 1 96 ? 3.804 12.603 -1.026 1.00 96.31 96 SER A O 1
ATOM 739 N N . TYR A 1 97 ? 2.741 10.808 -0.199 1.00 96.88 97 TYR A N 1
ATOM 740 C CA . TYR A 1 97 ? 3.950 10.032 0.088 1.00 96.88 97 TYR A CA 1
ATOM 741 C C . TYR A 1 97 ? 4.660 9.496 -1.167 1.00 96.88 97 TYR A C 1
ATOM 743 O O . TYR A 1 97 ? 5.828 9.116 -1.086 1.00 96.88 97 TYR A O 1
ATOM 751 N N . ILE A 1 98 ? 3.987 9.481 -2.325 1.00 96.75 98 ILE A N 1
ATOM 752 C CA . ILE A 1 98 ? 4.608 9.187 -3.630 1.00 96.75 98 ILE A CA 1
ATOM 753 C C . ILE A 1 98 ? 4.852 10.444 -4.471 1.00 96.75 98 ILE A C 1
ATOM 755 O O . ILE A 1 98 ? 5.369 10.331 -5.576 1.00 96.75 98 ILE A O 1
ATOM 759 N N . ASP A 1 99 ? 4.478 11.624 -3.974 1.00 96.31 99 ASP A N 1
ATOM 760 C CA . ASP A 1 99 ? 4.598 12.894 -4.687 1.00 96.31 99 ASP A CA 1
ATOM 761 C C . ASP A 1 99 ? 5.947 13.566 -4.380 1.00 96.31 99 ASP A C 1
ATOM 763 O O . ASP A 1 99 ? 6.132 14.013 -3.246 1.00 96.31 99 ASP A O 1
ATOM 767 N N . PRO A 1 100 ? 6.868 13.703 -5.356 1.00 93.56 100 PRO A N 1
ATOM 768 C CA . PRO A 1 100 ? 8.152 14.388 -5.164 1.00 93.56 100 PRO A CA 1
ATOM 769 C C . PRO A 1 100 ? 8.030 15.861 -4.745 1.00 93.56 100 PRO A C 1
ATOM 771 O O . PRO A 1 100 ? 8.984 16.434 -4.226 1.00 93.56 100 PRO A O 1
ATOM 774 N N . CYS A 1 101 ? 6.882 16.497 -4.991 1.00 92.62 101 CYS A N 1
ATOM 775 C CA . CYS A 1 101 ? 6.584 17.863 -4.558 1.00 92.62 101 CYS A CA 1
ATOM 776 C C . CYS A 1 101 ? 5.773 17.916 -3.249 1.00 92.62 101 CYS A C 1
ATOM 778 O O . CYS A 1 101 ? 5.448 19.009 -2.781 1.00 92.62 101 CYS A O 1
ATOM 780 N N . GLY A 1 102 ? 5.427 16.757 -2.683 1.00 90.88 102 GLY A N 1
ATOM 781 C CA . GLY A 1 102 ? 4.647 16.600 -1.461 1.00 90.88 102 GLY A CA 1
ATOM 782 C C . GLY A 1 102 ? 5.481 16.051 -0.305 1.00 90.88 102 GLY A C 1
ATOM 783 O O . GLY A 1 102 ? 6.590 16.508 -0.043 1.00 90.88 102 GLY A O 1
ATOM 784 N N . ASN A 1 103 ? 4.932 15.060 0.401 1.00 92.06 103 ASN A N 1
ATOM 785 C CA . ASN A 1 103 ? 5.590 14.408 1.534 1.00 92.06 103 ASN A CA 1
ATOM 786 C C . ASN A 1 103 ? 6.366 13.169 1.071 1.00 92.06 103 ASN A C 1
ATOM 788 O O . ASN A 1 103 ? 6.214 12.104 1.659 1.00 92.06 103 ASN A O 1
ATOM 792 N N . PHE A 1 104 ? 7.131 13.273 -0.016 1.00 94.69 104 PHE A N 1
ATOM 793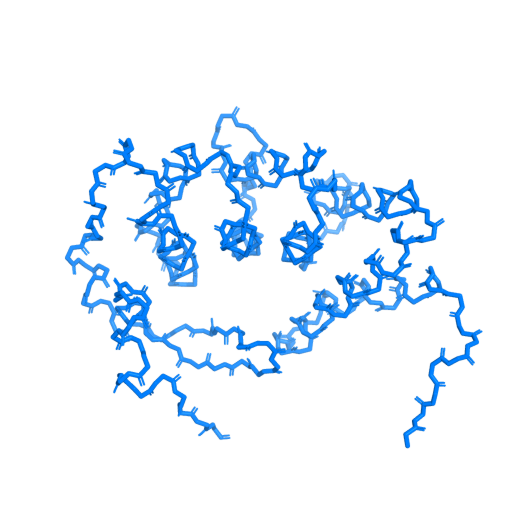 C CA . PHE A 1 104 ? 7.780 12.120 -0.635 1.00 94.69 104 PHE A CA 1
ATOM 794 C C . PHE A 1 104 ? 8.553 11.268 0.380 1.00 94.69 104 PHE A C 1
ATOM 796 O O . PHE A 1 104 ? 9.404 11.771 1.115 1.00 94.69 104 PHE A O 1
ATOM 803 N N . LEU A 1 105 ? 8.275 9.963 0.416 1.00 93.00 105 LEU A N 1
ATOM 804 C CA . LEU A 1 105 ? 9.028 9.043 1.264 1.00 93.00 105 LEU A CA 1
ATOM 805 C C . LEU A 1 105 ? 10.375 8.719 0.611 1.00 93.00 105 LEU A C 1
ATOM 807 O O . LEU A 1 105 ? 10.483 7.797 -0.200 1.00 93.00 105 LEU A O 1
ATOM 811 N N . GLU A 1 106 ? 11.411 9.458 1.009 1.00 89.81 106 GLU A N 1
ATOM 812 C CA . GLU A 1 106 ? 12.797 9.265 0.552 1.00 89.81 106 GLU A CA 1
ATOM 813 C C . GLU A 1 106 ? 13.357 7.892 0.944 1.00 89.81 106 GLU A C 1
ATOM 815 O O . GLU A 1 106 ? 14.167 7.293 0.233 1.00 89.81 106 GLU A O 1
ATOM 820 N N . HIS A 1 107 ? 12.903 7.351 2.077 1.00 89.88 107 HIS A N 1
ATOM 821 C CA . HIS A 1 107 ? 13.382 6.070 2.566 1.00 89.88 107 HIS A CA 1
ATOM 822 C C . HIS A 1 107 ? 12.907 4.917 1.661 1.00 89.88 107 HIS A C 1
ATOM 824 O O . HIS A 1 107 ? 11.780 4.422 1.762 1.00 89.88 107 HIS A O 1
ATOM 830 N N . GLU A 1 108 ? 13.816 4.405 0.830 1.00 86.81 108 GLU A N 1
ATOM 831 C CA . GLU A 1 108 ? 13.527 3.430 -0.226 1.00 86.81 108 GLU A CA 1
ATOM 832 C C . GLU A 1 108 ? 12.756 2.181 0.222 1.00 86.81 108 GLU A C 1
ATOM 834 O O . GLU A 1 108 ? 11.927 1.676 -0.537 1.00 86.81 108 GLU A O 1
ATOM 839 N N . MET A 1 109 ? 12.997 1.668 1.435 1.00 83.19 109 MET A N 1
ATOM 840 C CA . MET A 1 109 ? 12.273 0.480 1.914 1.00 83.19 109 MET A CA 1
ATOM 841 C C . MET A 1 109 ? 10.781 0.753 2.161 1.00 83.19 109 MET A C 1
ATOM 843 O O . MET A 1 109 ? 9.970 -0.158 2.006 1.00 83.19 109 MET A O 1
ATOM 847 N N . LEU A 1 110 ? 10.404 1.991 2.503 1.00 91.12 110 LEU A N 1
ATOM 848 C CA . LEU A 1 110 ? 9.007 2.376 2.739 1.00 91.12 110 LEU A CA 1
ATOM 849 C C . LEU A 1 110 ? 8.248 2.623 1.445 1.00 91.12 110 LEU A C 1
ATOM 851 O O . LEU A 1 110 ? 7.029 2.459 1.407 1.00 91.12 110 LEU A O 1
ATOM 855 N N . GLN A 1 111 ? 8.970 2.920 0.363 1.00 95.56 111 GLN A N 1
ATOM 856 C CA . GLN A 1 111 ? 8.368 3.115 -0.950 1.00 95.56 111 GLN A CA 1
ATOM 857 C C . GLN A 1 111 ? 7.597 1.870 -1.420 1.00 95.56 111 GLN A C 1
ATOM 859 O O . GLN A 1 111 ? 6.566 1.994 -2.067 1.00 95.56 111 GLN A O 1
ATOM 864 N N . ARG A 1 112 ? 8.023 0.655 -1.043 1.00 95.69 112 ARG A N 1
ATOM 865 C CA . ARG A 1 112 ? 7.239 -0.563 -1.325 1.00 95.69 112 ARG A CA 1
ATOM 866 C C . ARG A 1 112 ? 5.871 -0.521 -0.638 1.00 95.69 112 ARG A C 1
ATOM 868 O O . ARG A 1 112 ? 4.859 -0.800 -1.272 1.00 95.69 112 ARG A O 1
ATOM 875 N N . GLY A 1 113 ? 5.838 -0.147 0.638 1.00 95.44 113 GLY A N 1
ATOM 876 C CA . GLY A 1 113 ? 4.606 -0.116 1.420 1.00 95.44 113 GLY A CA 1
ATOM 877 C C . GLY A 1 113 ? 3.630 0.964 0.964 1.00 95.44 113 GLY A C 1
ATOM 878 O O . GLY A 1 113 ? 2.435 0.705 0.835 1.00 95.44 113 GLY A O 1
ATOM 879 N N . VAL A 1 114 ? 4.126 2.160 0.638 1.00 97.25 114 VAL A N 1
ATOM 880 C CA . VAL A 1 114 ? 3.269 3.222 0.085 1.00 97.25 114 VAL A CA 1
ATOM 881 C C . VAL A 1 114 ? 2.727 2.865 -1.293 1.00 97.25 114 VAL A C 1
ATOM 883 O O . VAL A 1 114 ? 1.545 3.081 -1.527 1.00 97.25 114 VAL A O 1
ATOM 886 N N . LEU A 1 115 ? 3.512 2.240 -2.176 1.00 98.12 115 LEU A N 1
ATOM 887 C CA . LEU A 1 115 ? 3.002 1.798 -3.479 1.00 98.12 115 LEU A CA 1
ATOM 888 C C . LEU A 1 115 ? 1.889 0.754 -3.329 1.00 98.12 115 LEU A C 1
ATOM 890 O O . LEU A 1 115 ? 0.898 0.810 -4.058 1.00 98.12 115 LEU A O 1
ATOM 894 N N . TRP A 1 116 ? 2.010 -0.156 -2.354 1.00 97.44 116 TRP A N 1
ATOM 895 C CA . TRP A 1 116 ? 0.920 -1.069 -2.012 1.00 97.44 116 TRP A CA 1
ATOM 896 C C . TRP A 1 116 ? -0.319 -0.313 -1.532 1.00 97.44 116 TRP A C 1
ATOM 898 O O . TRP A 1 116 ? -1.398 -0.498 -2.096 1.00 97.44 116 TRP A O 1
ATOM 908 N N . GLY A 1 117 ? -0.158 0.553 -0.526 1.00 97.31 117 GLY A N 1
ATOM 909 C CA . GLY A 1 117 ? -1.262 1.297 0.078 1.00 97.31 117 GLY A CA 1
ATOM 910 C C . GLY A 1 117 ? -1.987 2.198 -0.923 1.00 97.31 117 GLY A C 1
ATOM 911 O O . GLY A 1 117 ? -3.216 2.209 -0.960 1.00 97.31 117 GLY A O 1
ATOM 912 N N . VAL A 1 118 ? -1.236 2.888 -1.785 1.00 97.56 118 VAL A N 1
ATOM 913 C CA . VAL A 1 118 ? -1.767 3.703 -2.887 1.00 97.56 118 VAL A CA 1
ATOM 914 C C . VAL A 1 118 ? -2.528 2.837 -3.890 1.00 97.56 118 VAL A C 1
ATOM 916 O O . VAL A 1 118 ? -3.636 3.188 -4.280 1.00 97.56 118 VAL A O 1
ATOM 919 N N . GLY A 1 119 ? -1.988 1.681 -4.282 1.00 95.62 119 GLY A N 1
ATOM 920 C CA . GLY A 1 119 ? -2.718 0.764 -5.159 1.00 95.62 119 GLY A CA 1
ATOM 921 C C . GLY A 1 119 ? -4.026 0.273 -4.541 1.00 95.62 119 GLY A C 1
ATOM 922 O O . GLY A 1 119 ? -5.041 0.228 -5.225 1.00 95.62 119 GLY A O 1
ATOM 923 N N . THR A 1 120 ? -4.017 -0.034 -3.245 1.00 95.69 120 THR A N 1
ATOM 924 C CA . THR A 1 120 ? -5.197 -0.509 -2.513 1.00 95.69 120 THR A CA 1
ATOM 925 C C . THR A 1 120 ? -6.283 0.560 -2.393 1.00 95.69 120 THR A C 1
ATOM 927 O O . THR A 1 120 ? -7.452 0.247 -2.590 1.00 95.69 120 THR A O 1
ATOM 930 N N . ILE A 1 121 ? -5.940 1.825 -2.122 1.00 94.81 121 ILE A N 1
ATOM 931 C CA . ILE A 1 121 ? -6.957 2.888 -2.085 1.00 94.81 121 ILE A CA 1
ATOM 932 C C . ILE A 1 121 ? -7.517 3.178 -3.487 1.00 94.81 121 ILE A C 1
ATOM 934 O O . ILE A 1 121 ? -8.722 3.354 -3.625 1.00 94.81 121 ILE A O 1
ATOM 938 N N . LEU A 1 122 ? -6.682 3.168 -4.536 1.00 92.81 122 LEU A N 1
ATOM 939 C CA . LEU A 1 122 ? -7.105 3.432 -5.923 1.00 92.81 122 LEU A CA 1
ATOM 940 C C . LEU A 1 122 ? -7.993 2.328 -6.519 1.00 92.81 122 LEU A C 1
ATOM 942 O O . LEU A 1 122 ? -8.686 2.561 -7.508 1.00 92.81 122 LEU A O 1
ATOM 946 N N . GLU A 1 123 ? -7.982 1.133 -5.928 1.00 91.00 123 GLU A N 1
ATOM 947 C CA . GLU A 1 123 ? -8.874 0.034 -6.299 1.00 91.00 123 GLU A CA 1
ATOM 948 C C . GLU A 1 123 ? -10.350 0.417 -6.102 1.00 91.00 123 GLU A C 1
ATOM 950 O O . GLU A 1 123 ? -11.187 0.185 -6.982 1.00 91.00 123 GLU A O 1
ATOM 955 N N . THR A 1 124 ? -10.678 1.075 -4.986 1.00 89.94 124 THR A N 1
ATOM 956 C CA . THR A 1 124 ? -12.067 1.413 -4.637 1.00 89.94 124 THR A CA 1
ATOM 957 C C . THR A 1 124 ? -12.366 2.905 -4.720 1.00 89.94 124 THR A C 1
ATOM 959 O O . THR A 1 124 ? -13.444 3.268 -5.190 1.00 89.94 124 THR A O 1
ATOM 962 N N . GLN A 1 125 ? -11.420 3.773 -4.366 1.00 89.50 125 GLN A N 1
ATOM 963 C CA . GLN A 1 125 ? -11.632 5.212 -4.219 1.00 89.50 125 GLN A CA 1
ATOM 964 C C . GLN A 1 125 ? -11.205 5.993 -5.471 1.00 89.50 125 GLN A C 1
ATOM 966 O O . GLN A 1 125 ? -10.117 5.797 -6.009 1.00 89.50 125 GLN A O 1
ATOM 971 N N . ASP A 1 126 ? -12.034 6.945 -5.905 1.00 87.94 126 ASP A N 1
ATOM 972 C CA . ASP A 1 126 ? -11.734 7.856 -7.024 1.00 87.94 126 ASP A CA 1
ATOM 973 C C . ASP A 1 126 ? -11.082 9.164 -6.529 1.00 87.94 126 ASP A C 1
ATOM 975 O O . ASP A 1 126 ? -11.590 10.269 -6.719 1.00 87.94 126 ASP A O 1
ATOM 979 N N . ILE A 1 127 ? -9.974 9.037 -5.792 1.00 87.38 127 ILE A N 1
ATOM 980 C CA . ILE A 1 127 ? -9.275 10.172 -5.174 1.00 87.38 127 ILE A CA 1
ATOM 981 C C . ILE A 1 127 ? -7.937 10.375 -5.877 1.00 87.38 127 ILE A C 1
ATOM 983 O O . ILE A 1 127 ? -7.076 9.503 -5.862 1.00 87.38 127 ILE A O 1
ATOM 987 N N . GLY A 1 128 ? -7.745 11.556 -6.472 1.00 88.94 128 GLY A N 1
ATOM 988 C CA . GLY A 1 128 ? -6.439 11.994 -6.973 1.00 88.94 128 GLY A CA 1
ATOM 989 C C . GLY A 1 128 ? -5.848 11.137 -8.098 1.00 88.94 128 GLY A C 1
ATOM 990 O O . GLY A 1 128 ? -4.634 11.164 -8.278 1.00 88.94 128 GLY A O 1
ATOM 991 N N . VAL A 1 129 ? -6.674 10.408 -8.859 1.00 89.19 129 VAL A N 1
ATOM 992 C CA . VAL A 1 129 ? -6.243 9.417 -9.865 1.00 89.19 129 VAL A CA 1
ATOM 993 C C . VAL A 1 129 ? -5.228 9.980 -10.866 1.00 89.19 129 VAL A C 1
ATOM 995 O O . VAL A 1 129 ? -4.207 9.348 -11.125 1.00 89.19 129 VAL A O 1
ATOM 998 N N . GLU A 1 130 ? -5.458 11.178 -11.411 1.00 89.00 130 GLU A N 1
ATOM 999 C CA . GLU A 1 130 ? -4.543 11.790 -12.392 1.00 89.00 130 GLU A CA 1
ATOM 1000 C C . GLU A 1 130 ? -3.158 12.099 -11.788 1.00 89.00 130 GLU A C 1
ATOM 1002 O O . GLU A 1 130 ? -2.123 11.819 -12.401 1.00 89.00 130 GLU A O 1
ATOM 1007 N N . SER A 1 131 ? -3.137 12.632 -10.561 1.00 91.12 131 SER A N 1
ATOM 1008 C CA . SER A 1 131 ? -1.896 12.912 -9.827 1.00 91.12 131 SER A CA 1
ATOM 1009 C C . SER A 1 131 ? -1.179 11.614 -9.455 1.00 91.12 131 SER A C 1
ATOM 1011 O O . SER A 1 131 ? 0.013 11.462 -9.717 1.00 91.12 131 SER A O 1
ATOM 1013 N N . ALA A 1 132 ? -1.923 10.623 -8.955 1.00 93.25 132 ALA A N 1
ATOM 1014 C CA . ALA A 1 132 ? -1.387 9.312 -8.622 1.00 93.25 132 ALA A CA 1
ATOM 1015 C C . ALA A 1 132 ? -0.739 8.644 -9.842 1.00 93.25 132 ALA A C 1
ATOM 1017 O O . ALA A 1 132 ? 0.395 8.191 -9.753 1.00 93.25 132 ALA A O 1
ATOM 1018 N N . MET A 1 133 ? -1.395 8.652 -11.006 1.00 92.19 133 MET A N 1
ATOM 1019 C CA . MET A 1 133 ? -0.831 8.108 -12.249 1.00 92.19 133 MET A CA 1
ATOM 1020 C C . MET A 1 133 ? 0.483 8.788 -12.649 1.00 92.19 133 MET A C 1
ATOM 1022 O O . MET A 1 133 ? 1.416 8.114 -13.087 1.00 92.19 133 MET A O 1
ATOM 1026 N N . THR A 1 134 ? 0.570 10.109 -12.478 1.00 93.12 134 THR A N 1
ATOM 1027 C CA . THR A 1 134 ? 1.791 10.881 -12.758 1.00 93.12 134 THR A CA 1
ATOM 1028 C C . THR A 1 134 ? 2.918 10.492 -11.801 1.00 93.12 134 THR A C 1
ATOM 1030 O O . THR A 1 134 ? 4.032 10.215 -12.241 1.00 93.12 134 THR A O 1
ATOM 1033 N N . ASN A 1 135 ? 2.608 10.394 -10.510 1.00 96.25 135 ASN A N 1
ATOM 1034 C CA . ASN A 1 135 ? 3.576 10.112 -9.450 1.00 96.25 135 ASN A CA 1
ATOM 1035 C C . ASN A 1 135 ? 3.977 8.627 -9.369 1.00 96.25 135 ASN A C 1
ATOM 1037 O O . ASN A 1 135 ? 5.058 8.302 -8.886 1.00 96.25 135 ASN A O 1
ATOM 1041 N N . LEU A 1 136 ? 3.154 7.713 -9.893 1.00 96.25 136 LEU A N 1
ATOM 1042 C CA . LEU A 1 136 ? 3.471 6.286 -10.016 1.00 96.25 136 LEU A CA 1
ATOM 1043 C C . LEU A 1 136 ? 4.407 5.989 -11.198 1.00 96.25 136 LEU A C 1
ATOM 1045 O O . LEU A 1 136 ? 5.190 5.041 -11.133 1.00 96.25 136 LEU A O 1
ATOM 1049 N N . ALA A 1 137 ? 4.358 6.789 -12.269 1.00 95.44 137 ALA A N 1
ATOM 1050 C CA . ALA A 1 137 ? 5.102 6.519 -13.500 1.00 95.44 137 ALA A CA 1
ATOM 1051 C C . ALA A 1 137 ? 6.630 6.359 -13.309 1.00 95.44 137 ALA A C 1
ATOM 1053 O O . ALA A 1 137 ? 7.188 5.429 -13.900 1.00 95.44 137 ALA A O 1
ATOM 1054 N N . PRO A 1 138 ? 7.328 7.162 -12.474 1.00 96.12 138 PRO A N 1
ATOM 1055 C CA . PRO A 1 138 ? 8.758 6.972 -12.213 1.00 96.12 138 PRO A CA 1
ATOM 1056 C C . PRO A 1 138 ? 9.107 5.595 -11.628 1.00 96.12 138 PRO A C 1
ATOM 1058 O O . PRO A 1 138 ? 10.166 5.042 -11.932 1.00 96.12 138 PRO A O 1
ATOM 1061 N N . PHE A 1 139 ? 8.210 4.994 -10.839 1.00 97.38 139 PHE A N 1
ATOM 1062 C CA . PHE A 1 139 ? 8.456 3.699 -10.199 1.00 97.38 139 PHE A CA 1
ATOM 1063 C C . PHE A 1 139 ? 8.450 2.525 -11.181 1.00 97.38 139 PHE A C 1
ATOM 1065 O O . PHE A 1 139 ? 9.052 1.495 -10.878 1.00 97.38 139 PHE A O 1
ATOM 1072 N N . LEU A 1 140 ? 7.874 2.679 -12.381 1.00 97.31 140 LEU A N 1
ATOM 1073 C CA . LEU A 1 140 ? 7.957 1.675 -13.451 1.00 97.31 140 LEU A CA 1
ATOM 1074 C C . LEU A 1 140 ? 9.402 1.434 -13.918 1.00 97.31 140 LEU A C 1
ATOM 1076 O O . LEU A 1 140 ? 9.711 0.361 -14.427 1.00 97.31 140 LEU A O 1
ATOM 1080 N N . GLY A 1 141 ? 10.290 2.416 -13.735 1.00 96.19 141 GLY A N 1
ATOM 1081 C CA . GLY A 1 141 ? 11.714 2.318 -14.060 1.00 96.19 141 GLY A CA 1
ATOM 1082 C C . GLY A 1 141 ? 12.606 1.912 -12.884 1.00 96.19 141 GLY A C 1
ATOM 1083 O O . GLY A 1 141 ? 13.826 1.918 -13.030 1.00 96.19 141 GLY A O 1
ATOM 1084 N N . SER A 1 142 ? 12.041 1.593 -11.714 1.00 96.81 142 SER A N 1
ATOM 1085 C CA . SER A 1 142 ? 12.838 1.281 -10.523 1.00 96.81 142 SER A CA 1
ATOM 1086 C C . SER A 1 142 ? 13.708 0.037 -10.728 1.00 96.81 142 SER A C 1
ATOM 1088 O O . SER A 1 142 ? 13.269 -0.942 -11.328 1.00 96.81 142 SER A O 1
ATOM 1090 N N . SER A 1 143 ? 14.927 0.028 -10.183 1.00 95.94 143 SER A N 1
ATOM 1091 C CA . SER A 1 143 ? 15.757 -1.185 -10.113 1.00 95.94 143 SER A CA 1
ATOM 1092 C C . SER A 1 143 ? 15.152 -2.242 -9.183 1.00 95.94 143 SER A C 1
ATOM 1094 O O . SER A 1 143 ? 15.357 -3.436 -9.396 1.00 95.94 143 SER A O 1
ATOM 1096 N N . ASP A 1 144 ? 14.351 -1.814 -8.204 1.00 97.31 144 ASP A N 1
ATOM 1097 C CA . ASP A 1 144 ? 13.616 -2.680 -7.293 1.00 97.31 144 ASP A CA 1
ATOM 1098 C C . ASP A 1 144 ? 12.366 -3.260 -7.984 1.00 97.31 144 ASP A C 1
ATOM 1100 O O . ASP A 1 144 ? 11.411 -2.520 -8.258 1.00 97.31 144 ASP A O 1
ATOM 1104 N N . PRO A 1 145 ? 12.325 -4.577 -8.259 1.00 97.62 145 PRO A N 1
ATOM 1105 C CA . PRO A 1 145 ? 11.199 -5.182 -8.960 1.00 97.62 145 PRO A CA 1
ATOM 1106 C C . PRO A 1 145 ? 9.888 -5.094 -8.173 1.00 97.62 145 PRO A C 1
ATOM 1108 O O . PRO A 1 145 ? 8.828 -5.004 -8.787 1.00 97.62 145 PRO A O 1
ATOM 1111 N N . ILE A 1 146 ? 9.929 -5.056 -6.836 1.00 97.19 146 ILE A N 1
ATOM 1112 C CA . ILE A 1 146 ? 8.714 -4.946 -6.018 1.00 97.19 146 ILE A CA 1
ATOM 1113 C C . ILE A 1 146 ? 8.091 -3.562 -6.198 1.00 97.19 146 ILE A C 1
ATOM 1115 O O . ILE A 1 146 ? 6.882 -3.460 -6.397 1.00 97.19 146 ILE A O 1
ATOM 1119 N N . LYS A 1 147 ? 8.910 -2.498 -6.219 1.00 98.00 147 LYS A N 1
ATOM 1120 C CA . LYS A 1 147 ? 8.421 -1.142 -6.518 1.00 98.00 147 LYS A CA 1
ATOM 1121 C C . LYS A 1 147 ? 7.806 -1.082 -7.918 1.00 98.00 147 LYS A C 1
ATOM 1123 O O . LYS A 1 147 ? 6.696 -0.573 -8.064 1.00 98.00 147 LYS A O 1
ATOM 1128 N N . ARG A 1 148 ? 8.471 -1.665 -8.927 1.00 97.75 148 ARG A N 1
ATOM 1129 C CA . ARG A 1 148 ? 7.916 -1.742 -10.292 1.00 97.75 148 ARG A CA 1
ATOM 1130 C C . ARG A 1 148 ? 6.559 -2.439 -10.306 1.00 97.75 148 ARG A C 1
ATOM 1132 O O . ARG A 1 148 ? 5.587 -1.871 -10.793 1.00 97.75 148 ARG A O 1
ATOM 1139 N N . GLY A 1 149 ? 6.472 -3.649 -9.759 1.00 97.88 149 GLY A N 1
ATOM 1140 C CA . GLY A 1 149 ? 5.240 -4.434 -9.802 1.00 97.88 149 GLY A CA 1
ATOM 1141 C C . GLY A 1 149 ? 4.093 -3.816 -9.000 1.00 97.88 149 GLY A C 1
ATOM 1142 O O . GLY A 1 149 ? 2.961 -3.805 -9.478 1.00 97.88 149 GLY A O 1
ATOM 1143 N N . TYR A 1 150 ? 4.363 -3.219 -7.837 1.00 97.69 150 TYR A N 1
ATOM 1144 C CA . TYR A 1 150 ? 3.326 -2.518 -7.070 1.00 97.69 150 TYR A CA 1
ATOM 1145 C C . TYR A 1 150 ? 2.860 -1.229 -7.753 1.00 97.69 150 TYR A C 1
ATOM 1147 O O . TYR A 1 150 ? 1.665 -0.937 -7.723 1.00 97.69 150 TYR A O 1
ATOM 1155 N N . ALA A 1 151 ? 3.745 -0.510 -8.451 1.00 97.50 151 ALA A N 1
ATOM 1156 C CA . ALA A 1 151 ? 3.338 0.608 -9.300 1.00 97.50 151 ALA A CA 1
ATOM 1157 C C . ALA A 1 151 ? 2.448 0.142 -10.465 1.00 97.50 151 ALA A C 1
ATOM 1159 O O . ALA A 1 151 ? 1.405 0.742 -10.718 1.00 97.50 151 ALA A O 1
ATOM 1160 N N . VAL A 1 152 ? 2.794 -0.971 -11.123 1.00 96.81 152 VAL A N 1
ATOM 1161 C CA . VAL A 1 152 ? 1.960 -1.579 -12.178 1.00 96.81 152 VAL A CA 1
ATOM 1162 C C . VAL A 1 152 ? 0.589 -1.992 -11.637 1.00 96.81 152 VAL A C 1
ATOM 1164 O O . VAL A 1 152 ? -0.425 -1.686 -12.272 1.00 96.81 152 VAL A O 1
ATOM 1167 N N . ARG A 1 153 ? 0.531 -2.626 -10.456 1.00 95.38 153 ARG A N 1
ATOM 1168 C CA . ARG A 1 153 ? -0.734 -2.953 -9.774 1.00 95.38 153 ARG A CA 1
ATOM 1169 C C . ARG A 1 153 ? -1.573 -1.692 -9.569 1.00 95.38 153 ARG A C 1
ATOM 1171 O O . ARG A 1 153 ? -2.711 -1.653 -10.026 1.00 95.38 153 ARG A O 1
ATOM 1178 N N . ALA A 1 154 ? -1.003 -0.666 -8.938 1.00 95.00 154 ALA A N 1
ATOM 1179 C CA . ALA A 1 154 ? -1.707 0.574 -8.624 1.00 95.00 154 ALA A CA 1
ATOM 1180 C C . ALA A 1 154 ? -2.246 1.270 -9.882 1.00 95.00 154 ALA A C 1
ATOM 1182 O O . ALA A 1 154 ? -3.433 1.574 -9.966 1.00 95.00 154 ALA A O 1
ATOM 1183 N N . MET A 1 155 ? -1.401 1.442 -10.903 1.00 93.50 155 MET A N 1
ATOM 1184 C CA . MET A 1 155 ? -1.802 2.083 -12.158 1.00 93.50 155 MET A CA 1
ATOM 1185 C C . MET A 1 155 ? -2.876 1.285 -12.898 1.00 93.50 155 MET A C 1
ATOM 1187 O O . MET A 1 155 ? -3.701 1.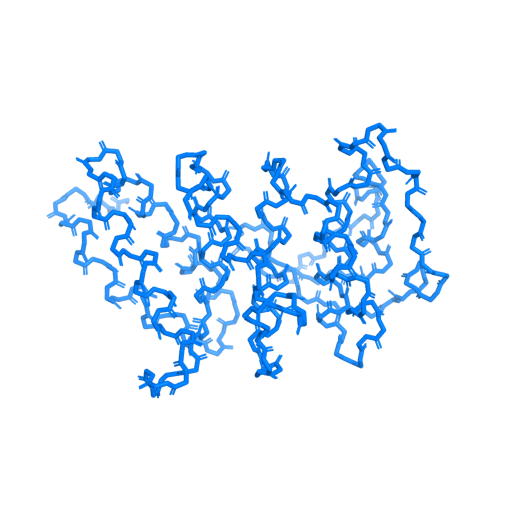875 -13.591 1.00 93.50 155 MET A O 1
ATOM 1191 N N . SER A 1 156 ? -2.904 -0.043 -12.758 1.00 90.94 156 SER A N 1
ATOM 1192 C CA . SER A 1 156 ? -3.910 -0.879 -13.418 1.00 90.94 156 SER A CA 1
ATOM 1193 C C . SER A 1 156 ? -5.326 -0.623 -12.919 1.00 90.94 156 SER A C 1
ATOM 1195 O O . SER A 1 156 ? -6.243 -0.621 -13.737 1.00 90.94 156 SER A O 1
ATOM 1197 N N . PHE A 1 157 ? -5.506 -0.320 -11.632 1.00 88.38 157 PHE A N 1
ATOM 1198 C CA . PHE A 1 157 ? -6.818 0.059 -11.099 1.00 88.38 157 PHE A CA 1
ATOM 1199 C C . PHE A 1 157 ? -7.324 1.386 -11.670 1.00 88.38 157 PHE A C 1
ATOM 1201 O O . PHE A 1 157 ? -8.526 1.588 -11.820 1.00 88.38 157 PHE A O 1
ATOM 1208 N N . CYS A 1 158 ? -6.418 2.269 -12.086 1.00 83.62 158 CYS A N 1
ATOM 1209 C CA . CYS A 1 158 ? -6.768 3.550 -12.691 1.00 83.62 158 CYS A CA 1
ATOM 1210 C C . CYS A 1 158 ? -7.112 3.455 -14.187 1.00 83.62 158 CYS A C 1
ATOM 1212 O O . CYS A 1 158 ? -7.716 4.386 -14.723 1.00 83.62 158 CYS A O 1
ATOM 1214 N N . ARG A 1 159 ? -6.736 2.364 -14.880 1.00 71.38 159 ARG A N 1
ATOM 1215 C CA . ARG A 1 159 ? -6.692 2.291 -16.360 1.00 71.38 159 ARG A CA 1
ATOM 1216 C C . ARG A 1 159 ? -8.025 2.499 -17.077 1.00 71.38 159 ARG A C 1
ATOM 1218 O O . ARG A 1 159 ? -7.988 2.748 -18.275 1.00 71.38 159 ARG A O 1
ATOM 1225 N N . ASN A 1 160 ? -9.158 2.469 -16.376 1.00 65.06 160 ASN A N 1
ATOM 1226 C CA . ASN A 1 160 ? -10.490 2.682 -16.954 1.00 65.06 160 ASN A CA 1
ATOM 1227 C C . ASN A 1 160 ? -11.425 3.510 -16.051 1.00 65.06 160 ASN A C 1
ATOM 1229 O O . ASN A 1 160 ? -12.642 3.420 -16.181 1.00 65.06 160 ASN A O 1
ATOM 1233 N N . ARG A 1 161 ? -10.881 4.268 -15.089 1.00 69.19 161 ARG A N 1
ATOM 1234 C CA . ARG A 1 161 ? -11.692 4.980 -14.079 1.00 69.19 161 ARG A CA 1
ATOM 1235 C C . ARG A 1 161 ? -11.996 6.434 -14.435 1.00 69.19 161 ARG A C 1
ATOM 1237 O O . ARG A 1 161 ? -12.824 7.049 -13.782 1.00 69.19 161 ARG A O 1
ATOM 1244 N N . SER A 1 162 ? -11.364 6.976 -15.473 1.00 60.72 162 SER A N 1
ATOM 1245 C CA . SER A 1 162 ? -11.602 8.346 -15.922 1.00 60.72 162 SER A CA 1
ATOM 1246 C C . SER A 1 162 ? -11.689 8.404 -17.439 1.00 60.72 162 SER A C 1
ATOM 1248 O O . SER A 1 162 ? -10.715 8.100 -18.125 1.00 60.72 162 SER A O 1
ATOM 1250 N N . ASP A 1 163 ? -12.819 8.890 -17.955 1.00 60.69 163 ASP A N 1
ATOM 1251 C CA . ASP A 1 163 ? -13.012 9.190 -19.383 1.00 60.69 163 ASP A CA 1
ATOM 1252 C C . ASP A 1 163 ? -12.028 10.260 -19.897 1.00 60.69 163 ASP A C 1
ATOM 1254 O O . ASP A 1 163 ? -11.841 10.436 -21.102 1.00 60.69 163 ASP A O 1
ATOM 1258 N N . ARG A 1 164 ? -11.395 11.003 -18.978 1.00 61.59 164 ARG A N 1
ATOM 1259 C CA . ARG A 1 164 ? -10.390 12.032 -19.279 1.00 61.59 164 ARG A CA 1
ATOM 1260 C C . ARG A 1 164 ? -8.994 11.438 -19.447 1.00 61.59 164 ARG A C 1
ATOM 1262 O O . ARG A 1 164 ? -8.135 12.071 -20.065 1.00 61.59 164 ARG A O 1
ATOM 1269 N N . LEU A 1 165 ? -8.763 10.235 -18.924 1.00 64.62 165 LEU A N 1
ATOM 1270 C CA . LEU A 1 165 ? -7.514 9.516 -19.112 1.00 64.62 165 LEU A CA 1
ATOM 1271 C C . LEU A 1 165 ? -7.580 8.742 -20.427 1.00 64.62 165 LEU A C 1
ATOM 1273 O O . LEU A 1 165 ? -8.433 7.885 -20.638 1.00 64.62 165 LEU A O 1
ATOM 1277 N N . LYS A 1 166 ? -6.638 9.030 -21.331 1.00 67.31 166 LYS A N 1
ATOM 1278 C CA . LYS A 1 166 ? -6.420 8.171 -22.500 1.00 67.31 166 LYS A CA 1
ATOM 1279 C C . LYS A 1 166 ? -6.112 6.748 -22.016 1.00 67.31 166 LYS A C 1
ATOM 1281 O O . LYS A 1 166 ? -5.432 6.628 -20.993 1.00 67.31 166 LYS A O 1
ATOM 1286 N N . PRO A 1 167 ? -6.509 5.696 -22.761 1.00 73.12 167 PRO A N 1
ATOM 1287 C CA . PRO A 1 167 ? -6.137 4.325 -22.437 1.00 73.12 167 PRO A CA 1
ATOM 1288 C C . PRO A 1 167 ? -4.633 4.236 -22.186 1.00 73.12 167 PRO A C 1
ATOM 1290 O O . PRO A 1 167 ? -3.820 4.423 -23.096 1.00 73.12 167 PRO A O 1
ATOM 1293 N N . TYR A 1 168 ? -4.255 4.023 -20.927 1.00 81.69 168 TYR A N 1
ATOM 1294 C CA . TYR A 1 168 ? -2.851 4.004 -20.554 1.00 81.69 168 TYR A CA 1
ATOM 1295 C C . TYR A 1 168 ? -2.253 2.662 -20.970 1.00 81.69 168 TYR A C 1
ATOM 1297 O O . TYR A 1 168 ? -2.752 1.597 -20.592 1.00 81.69 168 TYR A O 1
ATOM 1305 N N . ARG A 1 169 ? -1.172 2.693 -21.749 1.00 86.81 169 ARG A N 1
ATOM 1306 C CA . ARG A 1 169 ? -0.420 1.502 -22.151 1.00 86.81 169 ARG A CA 1
ATOM 1307 C C . ARG A 1 169 ? 0.900 1.469 -21.391 1.00 86.81 169 ARG A C 1
ATOM 1309 O O . ARG A 1 169 ? 1.694 2.396 -21.511 1.00 86.81 169 ARG A O 1
ATOM 1316 N N . PHE A 1 170 ? 1.134 0.390 -20.644 1.00 92.25 170 PHE A N 1
ATOM 1317 C CA . PHE A 1 170 ? 2.426 0.172 -19.996 1.00 92.25 170 PHE A CA 1
ATOM 1318 C C . PHE A 1 170 ? 3.557 0.074 -21.035 1.00 92.25 170 PHE A C 1
ATOM 1320 O O . PHE A 1 170 ? 3.309 -0.476 -22.113 1.00 92.25 170 PHE A O 1
ATOM 1327 N N . PRO A 1 171 ? 4.777 0.554 -20.724 1.00 93.88 171 PRO A N 1
ATOM 1328 C CA . PRO A 1 171 ? 5.945 0.404 -21.593 1.00 93.88 171 PRO A CA 1
ATOM 1329 C C . PRO A 1 171 ? 6.227 -1.061 -21.944 1.00 93.88 171 PRO A C 1
ATOM 1331 O O . PRO A 1 171 ? 5.992 -1.942 -21.118 1.00 93.88 171 PRO A O 1
ATOM 1334 N N . ASP A 1 172 ? 6.802 -1.324 -23.122 1.00 94.38 172 ASP A N 1
ATOM 1335 C CA . ASP A 1 172 ? 7.073 -2.694 -23.593 1.00 94.38 172 ASP A CA 1
ATOM 1336 C C . ASP A 1 172 ? 7.917 -3.505 -22.602 1.00 94.38 172 ASP A C 1
ATOM 1338 O O . ASP A 1 172 ? 7.667 -4.693 -22.418 1.00 94.38 172 ASP A O 1
ATOM 1342 N N . GLN A 1 173 ? 8.857 -2.863 -21.901 1.00 95.69 173 GLN A N 1
ATOM 1343 C CA . GLN A 1 173 ? 9.644 -3.514 -20.852 1.00 95.69 173 GLN A CA 1
ATOM 1344 C C . GLN A 1 173 ? 8.755 -4.125 -19.763 1.00 95.69 173 GLN A C 1
ATOM 1346 O O . GLN A 1 173 ? 8.983 -5.262 -19.378 1.00 95.69 173 GLN A O 1
ATOM 1351 N N . ILE A 1 174 ? 7.730 -3.404 -19.298 1.00 97.12 174 ILE A N 1
ATOM 1352 C CA . ILE A 1 174 ? 6.798 -3.884 -18.270 1.00 97.12 174 ILE A CA 1
ATOM 1353 C C . ILE A 1 174 ? 5.929 -5.020 -18.813 1.00 97.12 174 ILE A C 1
ATOM 1355 O O . ILE A 1 174 ? 5.719 -6.011 -18.121 1.00 97.12 174 ILE A O 1
ATOM 1359 N N . GLN A 1 175 ? 5.465 -4.907 -20.062 1.00 95.19 175 GLN A N 1
ATOM 1360 C CA . GLN A 1 175 ? 4.619 -5.928 -20.697 1.00 95.19 175 GLN A CA 1
ATOM 1361 C C . GLN A 1 175 ? 5.327 -7.283 -20.853 1.00 95.19 175 GLN A C 1
ATOM 1363 O O . GLN A 1 175 ? 4.663 -8.309 -20.957 1.00 95.19 175 GLN A O 1
ATOM 1368 N N . HIS A 1 176 ? 6.663 -7.293 -20.843 1.00 95.88 176 HIS A N 1
ATOM 1369 C CA . HIS A 1 176 ? 7.482 -8.498 -20.973 1.00 95.88 176 HIS A CA 1
ATOM 1370 C C . HIS A 1 176 ? 8.317 -8.799 -19.715 1.00 95.88 176 HIS A C 1
ATOM 1372 O O . HIS A 1 176 ? 9.130 -9.725 -19.736 1.00 95.88 176 HIS A O 1
ATOM 1378 N N . ASP A 1 177 ? 8.136 -8.054 -18.617 1.00 97.44 177 ASP A N 1
ATOM 1379 C CA . ASP A 1 177 ? 8.893 -8.255 -17.377 1.00 97.44 177 ASP A CA 1
ATOM 1380 C C . ASP A 1 177 ? 8.390 -9.512 -16.641 1.00 97.44 177 ASP A C 1
ATOM 1382 O O . ASP A 1 177 ? 7.400 -9.488 -15.908 1.00 97.44 177 ASP A O 1
ATOM 1386 N N . GLN A 1 178 ? 9.089 -10.632 -16.838 1.00 97.25 178 GLN A N 1
ATOM 1387 C CA . GLN A 1 178 ? 8.798 -11.914 -16.182 1.00 97.25 178 GLN A CA 1
ATOM 1388 C C . GLN A 1 178 ? 9.346 -12.003 -14.748 1.00 97.25 178 GLN A C 1
ATOM 1390 O O . GLN A 1 178 ? 9.318 -13.076 -14.143 1.00 97.25 178 GLN A O 1
ATOM 1395 N N . THR A 1 179 ? 9.865 -10.907 -14.183 1.00 98.06 179 THR A N 1
ATOM 1396 C CA . THR A 1 179 ? 10.346 -10.909 -12.800 1.00 98.06 179 THR A CA 1
ATOM 1397 C C . THR A 1 179 ? 9.193 -11.218 -11.854 1.00 98.06 179 THR A C 1
ATOM 1399 O O . THR A 1 179 ? 8.184 -10.512 -11.838 1.00 98.06 179 THR A O 1
ATOM 1402 N N . MET A 1 180 ? 9.361 -12.270 -11.054 1.00 97.50 180 MET A N 1
ATOM 1403 C CA . MET A 1 180 ? 8.381 -12.687 -10.057 1.00 97.50 180 MET A CA 1
ATOM 1404 C C . MET A 1 180 ? 8.514 -11.834 -8.799 1.00 97.50 180 MET A C 1
ATOM 1406 O O . MET A 1 180 ? 9.601 -11.735 -8.225 1.00 97.50 180 MET A O 1
ATOM 1410 N N . ILE A 1 181 ? 7.401 -11.272 -8.342 1.00 97.00 181 ILE A N 1
ATOM 1411 C CA . ILE A 1 181 ? 7.315 -10.510 -7.097 1.00 97.00 181 ILE A CA 1
ATOM 1412 C C . ILE A 1 181 ? 6.279 -11.127 -6.152 1.00 97.00 181 ILE A C 1
ATOM 1414 O O . ILE A 1 181 ? 5.340 -11.775 -6.625 1.00 97.00 181 ILE A O 1
ATOM 1418 N N . PRO A 1 182 ? 6.440 -10.961 -4.826 1.00 95.25 182 PRO A N 1
ATOM 1419 C CA . PRO A 1 182 ? 5.397 -11.319 -3.879 1.00 95.25 182 PRO A CA 1
ATOM 1420 C C . PRO A 1 182 ? 4.173 -10.417 -4.073 1.00 95.25 182 PRO A C 1
ATOM 1422 O O . PRO A 1 182 ? 4.303 -9.208 -4.264 1.00 95.25 182 PRO A O 1
ATOM 1425 N N . LEU A 1 183 ? 2.989 -11.012 -4.005 1.00 95.06 183 LEU A N 1
ATOM 1426 C CA . LEU A 1 183 ? 1.702 -10.336 -4.009 1.00 95.06 183 LEU A CA 1
ATOM 1427 C C . LEU A 1 183 ? 0.840 -10.961 -2.915 1.00 95.06 183 LEU A C 1
ATOM 1429 O O . LEU A 1 183 ? 0.719 -12.182 -2.844 1.00 95.06 183 LEU A O 1
ATOM 1433 N N . PHE A 1 184 ? 0.237 -10.131 -2.071 1.00 93.94 184 PHE A N 1
ATOM 1434 C CA . PHE A 1 184 ? -0.711 -10.613 -1.077 1.00 93.94 184 PHE A CA 1
ATOM 1435 C C . PHE A 1 184 ? -2.098 -10.765 -1.708 1.00 93.94 184 PHE A C 1
ATOM 1437 O O . PHE A 1 184 ? -2.640 -9.795 -2.233 1.00 93.94 184 PHE A O 1
ATOM 1444 N N . ASP A 1 185 ? -2.683 -11.958 -1.657 1.00 88.44 185 ASP A N 1
ATOM 1445 C CA . ASP A 1 185 ? -4.001 -12.242 -2.253 1.00 88.44 185 ASP A CA 1
ATOM 1446 C C . ASP A 1 185 ? -5.180 -12.047 -1.278 1.00 88.44 185 ASP A C 1
ATOM 1448 O O . ASP A 1 185 ? -6.324 -12.366 -1.593 1.00 88.44 185 ASP A O 1
ATOM 1452 N N . GLY A 1 186 ? -4.895 -11.527 -0.081 1.00 88.06 186 GLY A N 1
ATOM 1453 C CA . GLY A 1 186 ? -5.847 -11.403 1.023 1.00 88.06 186 GLY A CA 1
ATOM 1454 C C . GLY A 1 186 ? -5.576 -12.386 2.160 1.00 88.06 186 GLY A C 1
ATOM 1455 O O . GLY A 1 186 ? -5.989 -12.130 3.294 1.00 88.06 186 GLY A O 1
ATOM 1456 N N . TRP A 1 187 ? -4.829 -13.467 1.913 1.00 88.62 187 TRP A N 1
ATOM 1457 C CA . TRP A 1 187 ? -4.465 -14.414 2.968 1.00 88.62 187 TRP A CA 1
ATOM 1458 C C . TRP A 1 187 ? -3.056 -14.996 2.853 1.00 88.62 187 TRP A C 1
ATOM 1460 O O . TRP A 1 187 ? -2.413 -15.239 3.884 1.00 88.62 187 TRP A O 1
ATOM 1470 N N . PHE A 1 188 ? -2.562 -15.213 1.641 1.00 89.88 188 PHE A N 1
ATOM 1471 C CA . PHE A 1 188 ? -1.252 -15.778 1.344 1.00 89.88 188 PHE A CA 1
ATOM 1472 C C . PHE A 1 188 ? -0.394 -14.799 0.541 1.00 89.88 188 PHE A C 1
ATOM 1474 O O . PHE A 1 188 ? -0.888 -13.903 -0.143 1.00 89.88 188 PHE A O 1
ATOM 1481 N N . MET A 1 189 ? 0.923 -14.983 0.634 1.00 92.62 189 MET A N 1
ATOM 1482 C CA . MET A 1 189 ? 1.864 -14.375 -0.300 1.00 92.62 189 MET A CA 1
ATOM 1483 C C . MET A 1 189 ? 2.064 -15.307 -1.487 1.00 92.62 189 MET A C 1
ATOM 1485 O O . MET A 1 189 ? 2.713 -16.345 -1.364 1.00 92.62 189 MET A O 1
ATOM 1489 N N . VAL A 1 190 ? 1.527 -14.913 -2.635 1.00 93.50 190 VAL A N 1
ATOM 1490 C CA . VAL A 1 190 ? 1.717 -15.609 -3.909 1.00 93.50 190 VAL A CA 1
ATOM 1491 C C . VAL A 1 190 ? 2.802 -14.919 -4.727 1.00 93.50 190 VAL A C 1
ATOM 1493 O O . VAL A 1 190 ? 3.171 -13.774 -4.463 1.00 93.50 190 VAL A O 1
ATOM 1496 N N . LYS A 1 191 ? 3.346 -15.611 -5.728 1.00 94.38 191 LYS A N 1
ATOM 1497 C CA . LYS A 1 191 ? 4.297 -15.015 -6.672 1.00 94.38 191 LYS A CA 1
ATOM 1498 C C . LYS A 1 191 ? 3.599 -14.729 -7.991 1.00 94.38 191 LYS A C 1
ATOM 1500 O O . LYS A 1 191 ? 3.036 -15.637 -8.592 1.00 94.38 191 LYS A O 1
ATOM 1505 N N . VAL A 1 192 ? 3.721 -13.497 -8.474 1.00 95.38 192 VAL A N 1
ATOM 1506 C CA . VAL A 1 192 ? 3.169 -13.052 -9.761 1.00 95.38 192 VAL A CA 1
ATOM 1507 C C . VAL A 1 192 ? 4.252 -12.353 -10.578 1.00 95.38 192 VAL A C 1
ATOM 1509 O O . VAL A 1 192 ? 5.122 -11.691 -10.008 1.00 95.38 192 VAL A O 1
ATOM 1512 N N . SER A 1 193 ? 4.229 -12.497 -11.904 1.00 97.31 193 SER A N 1
ATOM 1513 C CA . SER A 1 193 ? 5.123 -11.723 -12.767 1.00 97.31 193 SER A CA 1
ATOM 1514 C C . SER A 1 193 ? 4.606 -10.296 -12.952 1.00 97.31 193 SER A C 1
ATOM 1516 O O . SER A 1 193 ? 3.399 -10.042 -12.967 1.00 97.31 193 SER A O 1
ATOM 1518 N N . ILE A 1 194 ? 5.521 -9.344 -13.131 1.00 97.62 194 ILE A N 1
ATOM 1519 C CA . ILE A 1 194 ? 5.161 -7.942 -13.396 1.00 97.62 194 ILE A CA 1
ATOM 1520 C C . ILE A 1 194 ? 4.349 -7.820 -14.698 1.00 97.62 194 ILE A C 1
ATOM 1522 O O . ILE A 1 194 ? 3.374 -7.069 -14.746 1.00 97.62 194 ILE A O 1
ATOM 1526 N N . ALA A 1 195 ? 4.687 -8.607 -15.721 1.00 96.19 195 ALA A N 1
ATOM 1527 C CA . ALA A 1 195 ? 3.934 -8.687 -16.969 1.00 96.19 195 ALA A CA 1
ATOM 1528 C C . ALA A 1 195 ? 2.475 -9.121 -16.754 1.00 96.19 195 ALA A C 1
ATOM 1530 O O . ALA A 1 195 ? 1.572 -8.517 -17.331 1.00 96.19 195 ALA A O 1
ATOM 1531 N N . ALA A 1 196 ? 2.218 -10.108 -15.886 1.00 93.62 196 ALA A N 1
ATOM 1532 C CA . ALA A 1 196 ? 0.854 -10.542 -15.577 1.00 93.62 196 ALA A CA 1
ATOM 1533 C C . ALA A 1 196 ? 0.040 -9.427 -14.897 1.00 93.62 196 ALA A C 1
ATOM 1535 O O . ALA A 1 196 ? -1.129 -9.225 -15.223 1.00 93.62 196 ALA A O 1
ATOM 1536 N N . LEU A 1 197 ? 0.668 -8.627 -14.027 1.00 92.56 197 LEU A N 1
ATOM 1537 C CA . LEU A 1 197 ? 0.031 -7.442 -13.441 1.00 92.56 197 LEU A CA 1
ATOM 1538 C C . LEU A 1 197 ? -0.266 -6.350 -14.481 1.00 92.56 197 LEU A C 1
ATOM 1540 O O . LEU A 1 197 ? -1.119 -5.506 -14.241 1.00 92.56 197 LEU A O 1
ATOM 1544 N N . ALA A 1 198 ? 0.391 -6.336 -15.640 1.00 91.56 198 ALA A N 1
ATOM 1545 C CA . ALA A 1 198 ? 0.118 -5.360 -16.695 1.00 91.56 198 ALA A CA 1
ATOM 1546 C C . ALA A 1 198 ? -1.086 -5.738 -17.580 1.00 91.56 198 ALA A C 1
ATOM 1548 O O . ALA A 1 198 ? -1.556 -4.897 -18.361 1.00 91.56 198 ALA A O 1
ATOM 1549 N N . LEU A 1 199 ? -1.586 -6.973 -17.469 1.00 86.19 199 LEU A N 1
ATOM 1550 C CA . LEU A 1 199 ? -2.753 -7.449 -18.208 1.00 86.19 199 LEU A CA 1
ATOM 1551 C C . LEU A 1 199 ? -4.056 -6.851 -17.648 1.00 86.19 199 LEU A C 1
ATOM 1553 O O . LEU A 1 199 ? -4.122 -6.546 -16.452 1.00 86.19 199 LEU A O 1
ATOM 1557 N N . PRO A 1 200 ? -5.093 -6.672 -18.485 1.00 75.88 200 PRO A N 1
ATOM 1558 C CA . PRO A 1 200 ? -6.445 -6.353 -18.028 1.00 75.88 200 PRO A CA 1
ATOM 1559 C C . PRO A 1 200 ? -6.996 -7.405 -17.055 1.00 75.88 200 PRO A C 1
ATOM 1561 O O . PRO A 1 200 ? -6.669 -8.582 -17.167 1.00 75.88 200 PRO A O 1
ATOM 1564 N N . ASP A 1 201 ? -7.893 -7.008 -16.148 1.00 66.31 201 ASP A N 1
ATOM 1565 C CA . ASP A 1 201 ? -8.415 -7.902 -15.099 1.00 66.31 201 ASP A CA 1
ATOM 1566 C C . ASP A 1 201 ? -9.080 -9.185 -15.625 1.00 66.31 201 ASP A C 1
ATOM 1568 O O . ASP A 1 201 ? -8.967 -10.228 -14.985 1.00 66.31 201 ASP A O 1
ATOM 1572 N N . HIS A 1 202 ? -9.714 -9.139 -16.803 1.00 58.84 202 HIS A N 1
ATOM 1573 C CA . HIS A 1 202 ? -10.334 -10.317 -17.423 1.00 58.84 202 HIS A CA 1
ATOM 1574 C C . HIS A 1 202 ? -9.314 -11.358 -17.918 1.00 58.84 202 HIS A C 1
ATOM 1576 O O . HIS A 1 202 ? -9.616 -12.545 -17.909 1.00 58.84 202 HIS A O 1
ATOM 1582 N N . ASP A 1 203 ? -8.095 -10.936 -18.263 1.00 58.66 203 ASP A N 1
ATOM 1583 C CA . ASP A 1 203 ? -7.030 -11.817 -18.767 1.00 58.66 203 ASP A CA 1
ATOM 1584 C C . ASP A 1 203 ? -6.147 -12.380 -17.634 1.00 58.66 203 ASP A C 1
ATOM 1586 O O . ASP A 1 203 ? -5.404 -13.354 -17.811 1.00 58.66 203 ASP A O 1
ATOM 1590 N N . ARG A 1 204 ? -6.217 -11.781 -16.435 1.00 60.50 204 ARG A N 1
ATOM 1591 C CA . ARG A 1 204 ? -5.435 -12.210 -15.260 1.00 60.50 204 ARG A CA 1
ATOM 1592 C C . ARG A 1 204 ? -5.903 -13.553 -14.700 1.00 60.50 204 ARG A C 1
ATOM 1594 O O . ARG A 1 204 ? -5.091 -14.307 -14.172 1.00 60.50 204 ARG A O 1
ATOM 1601 N N . THR A 1 205 ? -7.191 -13.873 -14.826 1.00 48.88 205 THR A N 1
ATOM 1602 C CA . THR A 1 205 ? -7.777 -15.123 -14.311 1.00 48.88 205 THR A CA 1
ATOM 1603 C C . THR A 1 205 ? -7.446 -16.330 -15.195 1.00 48.88 205 THR A C 1
ATOM 1605 O O . THR A 1 205 ? -7.264 -17.430 -14.677 1.00 48.88 205 THR A O 1
ATOM 1608 N N . GLU A 1 206 ? -7.300 -16.131 -16.509 1.00 41.00 206 GLU A N 1
ATOM 1609 C CA . GLU A 1 206 ? -6.956 -17.194 -17.469 1.00 41.00 206 GLU A CA 1
ATOM 1610 C C . GLU A 1 206 ? -5.459 -17.552 -17.458 1.00 41.00 206 GLU A C 1
ATOM 1612 O O . GLU A 1 206 ? -5.080 -18.673 -17.794 1.00 41.00 206 GLU A O 1
ATOM 1617 N N . SER A 1 207 ? -4.602 -16.636 -16.999 1.00 50.38 207 SER A N 1
ATOM 1618 C CA . SER A 1 207 ? -3.139 -16.789 -17.018 1.00 50.38 207 SER A CA 1
ATOM 1619 C C . SER A 1 207 ? -2.553 -17.645 -15.874 1.00 50.38 207 SER A C 1
ATOM 1621 O O . SER A 1 207 ? -1.335 -17.694 -15.718 1.00 50.38 207 SER A O 1
ATOM 1623 N N . GLY A 1 208 ? -3.378 -18.332 -15.070 1.00 47.91 208 GLY A N 1
ATOM 1624 C CA . GLY A 1 208 ? -2.896 -19.264 -14.035 1.00 47.91 208 GLY A CA 1
ATOM 1625 C C . GLY A 1 208 ? -2.203 -18.584 -12.844 1.00 47.91 208 GLY A C 1
ATOM 1626 O O . GLY A 1 208 ? -1.139 -19.018 -12.412 1.00 47.91 208 GLY A O 1
ATOM 1627 N N . MET A 1 209 ? -2.800 -17.512 -12.313 1.00 52.53 209 MET A N 1
ATOM 1628 C CA . MET A 1 209 ? -2.201 -16.603 -11.316 1.00 52.53 209 MET A CA 1
ATOM 1629 C C . MET A 1 209 ? -1.944 -17.208 -9.917 1.00 52.53 209 MET A C 1
ATOM 1631 O O . MET A 1 209 ? -1.359 -16.544 -9.065 1.00 52.53 209 MET A O 1
ATOM 1635 N N . PHE A 1 210 ? -2.327 -18.462 -9.670 1.00 43.47 210 PHE A N 1
ATOM 1636 C CA . PHE A 1 210 ? -2.139 -19.131 -8.382 1.00 43.47 210 PHE A CA 1
ATOM 1637 C C . PHE A 1 210 ? -1.326 -20.411 -8.575 1.00 43.47 210 PHE A C 1
ATOM 1639 O O . PHE A 1 210 ? -1.874 -21.481 -8.827 1.00 43.47 210 PHE A O 1
ATOM 1646 N N . ILE A 1 211 ? -0.000 -20.307 -8.467 1.00 39.81 211 ILE A N 1
ATOM 1647 C CA . ILE A 1 211 ? 0.821 -21.478 -8.151 1.00 39.81 211 ILE A CA 1
ATOM 1648 C C . ILE A 1 211 ? 0.852 -21.556 -6.626 1.00 39.81 211 ILE A C 1
ATOM 1650 O O . ILE A 1 211 ? 1.613 -20.829 -5.984 1.00 39.81 211 ILE A O 1
ATOM 1654 N N . GLU A 1 212 ? -0.026 -22.383 -6.056 1.00 30.20 212 GLU A N 1
ATOM 1655 C CA . GLU A 1 212 ? 0.071 -22.784 -4.651 1.00 30.20 212 GLU A CA 1
ATOM 1656 C C . GLU A 1 212 ? 1.443 -23.443 -4.431 1.00 30.20 212 GLU A C 1
ATOM 1658 O O . GLU A 1 212 ? 1.840 -24.341 -5.180 1.00 30.20 212 GLU A O 1
ATOM 1663 N N . SER A 1 213 ? 2.195 -22.938 -3.450 1.00 37.47 213 SER A N 1
ATOM 1664 C CA . SER A 1 213 ? 3.452 -23.529 -2.976 1.00 37.47 213 SER A CA 1
ATOM 1665 C C . SER A 1 213 ? 3.203 -24.661 -1.995 1.00 37.47 213 SER A C 1
ATOM 1667 O O . SER A 1 213 ? 2.387 -24.416 -1.076 1.00 37.47 213 SER A O 1
#

Sequence (213 aa):
MGSLAGIEPTSLTGPLFSYFYSLDDTTRFRSVVAMADLTARIADQSLERAKIILRRMMWNLNDESGGIGWGSCEAMGEILRDSDILARDFGSILLSYIDPCGNFLEHEMLQRGVLWGVGTILETQDIGVESAMTNLAPFLGSSDPIKRGYAVRAMSFCRNRSDRLKPYRFPDQIQHDQTMIPLFDGWFMVKVSIAALALPDHDRTESGMFIES

Foldseek 3Di:
DDDPPPDDLVVCLVVLVVQLPDPPPLSNLLSLLVLLVSLVVVCVVPVVVSVVSLVVLVLQLDPVNVHVSGSSLLSLLSNLLVDVVSCVVCVVVLLQCLPPVGVPSPPVVCLLSSLNSLLSNLLRDPPCLVVSLVSLVVQCPDPDVSSNLSSLSSNLSSQPVDPPDDRDADPPCQLPQQDWDWDDPPRDTFTDGSNLSNDHPVVNVVPCRDPDD

Radius of gyration: 17.1 Å; chains: 1; bounding box: 34×41×49 Å